Protein AF-A0A3Q2T836-F1 (afdb_monomer_lite)

Foldseek 3Di:
DDLVLVCVQLVNPDDLLDQAQVNQLVSLLSLLVRAAQDDVCLQVQHWDWLPLVVLCCAVRVVVHHYAQSSSQSNVQVSSVVSPWDKFKFFWWWQDPVVRGTDPDSPHIWIWTDDPNWIWIGGSHPNDLPDDSGIHTQDAPDWDDDPSATWGWHDPPQFIWIWGAGVDGDTDTTTTGGDPGDDDDPIDTDGRDDHPPDDPDPPDDDDD

Sequence (207 aa):
MNLEEYFQRIGFDGPFDRVDLAALRSIHKLHVMSIPFENLSIHCGEWITMDLEAIFQKLVRSSRGGWCLENNYLFGWVLREMGFSVTMLGSRVFNSVINDFAPGEEHLINMVEIDGKAYIADVSFGVSSQIREPLELISGKDQPQAAGVFRLTDKGDIWVLEKTGRKPVESRVGFIVLRGWSAGEGVSHPPTEPCRRSLKLIKGMSW

Secondary structure (DSSP, 8-state):
--HHHHHHHHT--S-SS--SHHHHHHHHHHHHHHS-B--HHHHTTPPP---HHHHHIIIIIT---B-HHHHHHHHHHHHHHTT-EEEEEEE--EETTTTEE-SS--EEEEEEEETTEEEEE-S---STT--SSPEE--BT-EEEETTEEEEEEE-SS-EEEEEE-SS--EEEEE----S-----S--PPPPP---------------

Structure (mmCIF, N/CA/C/O backbone):
data_AF-A0A3Q2T836-F1
#
_entry.id   AF-A0A3Q2T836-F1
#
loop_
_atom_site.group_PDB
_atom_site.id
_atom_site.type_symbol
_atom_site.label_atom_id
_atom_site.label_alt_id
_atom_site.label_comp_id
_atom_site.label_asym_id
_atom_site.label_entity_id
_atom_site.label_seq_id
_atom_site.pdbx_PDB_ins_code
_atom_site.Cartn_x
_atom_site.Cartn_y
_atom_site.Cartn_z
_atom_site.occupancy
_atom_site.B_iso_or_equiv
_atom_site.auth_seq_id
_atom_site.auth_comp_id
_atom_site.auth_asym_id
_atom_site.auth_atom_id
_atom_site.pdbx_PDB_model_num
ATOM 1 N N . MET A 1 1 ? -3.109 -2.517 -20.433 1.00 92.50 1 MET A N 1
ATOM 2 C CA . MET A 1 1 ? -2.933 -3.205 -19.126 1.00 92.50 1 MET A CA 1
ATOM 3 C C . MET A 1 1 ? -4.013 -4.263 -18.936 1.00 92.50 1 MET A C 1
ATOM 5 O O . MET A 1 1 ? -5.135 -4.015 -19.360 1.00 92.50 1 MET A O 1
ATOM 9 N N . ASN A 1 2 ? -3.709 -5.410 -18.320 1.00 92.00 2 ASN A N 1
ATOM 10 C CA . ASN A 1 2 ? -4.724 -6.369 -17.863 1.00 92.00 2 ASN A CA 1
ATOM 11 C C . ASN A 1 2 ? -4.412 -6.842 -16.427 1.00 92.00 2 ASN A C 1
ATOM 13 O O . ASN A 1 2 ? -3.276 -6.713 -15.965 1.00 92.00 2 ASN A O 1
ATOM 17 N N . LEU A 1 3 ? -5.417 -7.365 -15.722 1.00 95.38 3 LEU A N 1
ATOM 18 C CA . LEU A 1 3 ? -5.256 -7.842 -14.344 1.00 95.38 3 LEU A CA 1
ATOM 19 C C . LEU A 1 3 ? -4.438 -9.136 -14.232 1.00 95.38 3 LEU A C 1
ATOM 21 O O . LEU A 1 3 ? -3.701 -9.304 -13.264 1.00 95.38 3 LEU A O 1
ATOM 25 N N . GLU A 1 4 ? -4.533 -10.035 -15.210 1.00 95.75 4 GLU A N 1
ATOM 26 C CA . GLU A 1 4 ? -3.832 -11.325 -15.188 1.00 95.75 4 GLU A CA 1
ATOM 27 C C . GLU A 1 4 ? -2.308 -11.159 -15.137 1.00 95.75 4 GLU A C 1
ATOM 29 O O . GLU A 1 4 ? -1.646 -11.815 -14.339 1.00 95.75 4 GLU A O 1
ATOM 34 N N . GLU A 1 5 ? -1.746 -10.244 -15.927 1.00 97.50 5 GLU A N 1
ATOM 35 C CA . GLU A 1 5 ? -0.321 -9.906 -15.922 1.00 97.50 5 GLU A CA 1
ATOM 36 C C . GLU A 1 5 ? 0.120 -9.370 -14.550 1.00 97.50 5 GLU A C 1
ATOM 38 O O . GLU A 1 5 ? 1.183 -9.734 -14.042 1.00 97.50 5 GLU A O 1
ATOM 43 N N . TYR A 1 6 ? -0.711 -8.541 -13.909 1.00 98.19 6 TYR A N 1
ATOM 44 C CA . TYR A 1 6 ? -0.445 -8.065 -12.552 1.00 98.19 6 TYR A CA 1
ATOM 45 C C . TYR A 1 6 ? -0.487 -9.213 -11.533 1.00 98.19 6 TYR A C 1
ATOM 47 O O . TYR A 1 6 ? 0.416 -9.329 -10.703 1.00 98.19 6 TYR A O 1
ATOM 55 N N . PHE A 1 7 ? -1.486 -10.095 -11.605 1.00 97.62 7 PHE A N 1
ATOM 56 C CA . PHE A 1 7 ? -1.583 -11.248 -10.710 1.00 97.62 7 PHE A CA 1
ATOM 57 C C . PHE A 1 7 ? -0.411 -12.210 -10.884 1.00 97.62 7 PHE A C 1
ATOM 59 O O . PHE A 1 7 ? 0.167 -12.639 -9.887 1.00 97.62 7 PHE A O 1
ATOM 66 N N . GLN A 1 8 ? 0.030 -12.450 -12.119 1.00 97.56 8 GLN A N 1
ATOM 67 C CA . GLN A 1 8 ? 1.261 -13.189 -12.399 1.00 97.56 8 GLN A CA 1
ATOM 68 C C . GLN A 1 8 ? 2.478 -12.512 -11.756 1.00 97.56 8 GLN A C 1
ATOM 70 O O . GLN A 1 8 ? 3.278 -13.183 -11.104 1.00 97.56 8 GLN A O 1
ATOM 75 N N . ARG A 1 9 ? 2.598 -11.181 -11.863 1.00 98.06 9 ARG A N 1
ATOM 76 C CA . ARG A 1 9 ? 3.709 -10.413 -11.279 1.00 98.06 9 ARG A CA 1
ATOM 77 C C . ARG A 1 9 ? 3.794 -10.531 -9.759 1.00 98.06 9 ARG A C 1
ATOM 79 O O . ARG A 1 9 ? 4.907 -10.530 -9.223 1.00 98.06 9 ARG A O 1
ATOM 86 N N . ILE A 1 10 ? 2.656 -10.576 -9.068 1.00 98.06 10 ILE A N 1
ATOM 87 C CA . ILE A 1 10 ? 2.620 -10.689 -7.604 1.00 98.06 10 ILE A CA 1
ATOM 88 C C . ILE A 1 10 ? 2.511 -12.134 -7.105 1.00 98.06 10 ILE A C 1
ATOM 90 O O . ILE A 1 10 ? 2.646 -12.350 -5.902 1.00 98.06 10 ILE A O 1
ATOM 94 N N . GLY A 1 11 ? 2.296 -13.103 -8.001 1.00 97.38 11 GLY A N 1
ATOM 95 C CA . GLY A 1 11 ? 2.109 -14.515 -7.668 1.00 97.38 11 GLY A CA 1
ATOM 96 C C . GLY A 1 11 ? 0.742 -14.824 -7.052 1.00 97.38 11 GLY A C 1
ATOM 97 O O . GLY A 1 11 ? 0.660 -15.647 -6.146 1.00 97.38 11 GLY A O 1
ATOM 98 N N . PHE A 1 12 ? -0.316 -14.136 -7.486 1.00 96.50 12 PHE A N 1
ATOM 99 C CA . PHE A 1 12 ? -1.685 -14.381 -7.031 1.00 96.50 12 PHE A CA 1
ATOM 100 C C . PHE A 1 12 ? -2.388 -15.396 -7.938 1.00 96.50 12 PHE A C 1
ATOM 102 O O . PHE A 1 12 ? -2.489 -15.190 -9.145 1.00 96.50 12 PHE A O 1
ATOM 109 N N . ASP A 1 13 ? -2.894 -16.473 -7.342 1.00 91.38 13 ASP A N 1
ATOM 110 C CA . ASP A 1 13 ? -3.604 -17.582 -7.994 1.00 91.38 13 ASP A CA 1
ATOM 111 C C . ASP A 1 13 ? -5.045 -17.763 -7.469 1.00 91.38 13 ASP A C 1
ATOM 113 O O . ASP A 1 13 ? -5.729 -18.730 -7.808 1.00 91.38 13 ASP A O 1
ATOM 117 N N . GLY A 1 14 ? -5.513 -16.834 -6.631 1.00 84.69 14 GLY A N 1
ATOM 118 C CA . GLY A 1 14 ? -6.844 -16.868 -6.036 1.00 84.69 14 GLY A CA 1
ATOM 119 C C . GLY A 1 14 ? -7.956 -16.348 -6.960 1.00 84.69 14 GLY A C 1
ATOM 120 O O . GLY A 1 14 ? -7.689 -15.741 -7.998 1.00 84.69 14 GLY A O 1
ATOM 121 N N . PRO A 1 15 ? -9.230 -16.538 -6.568 1.00 82.88 15 PRO A N 1
ATOM 122 C CA . PRO A 1 15 ? -10.365 -15.951 -7.275 1.00 82.88 15 PRO A CA 1
ATOM 123 C C . PRO A 1 15 ? -10.318 -14.419 -7.172 1.00 82.88 15 PRO A C 1
ATOM 125 O O . PRO A 1 15 ? -10.318 -13.868 -6.069 1.00 82.88 15 PRO A O 1
ATOM 128 N N . PHE A 1 16 ? -10.257 -13.736 -8.316 1.00 77.56 16 PHE A N 1
ATOM 129 C CA . PHE A 1 16 ? -10.145 -12.274 -8.394 1.00 77.56 16 PHE A CA 1
ATOM 130 C C . PHE A 1 16 ? -11.491 -11.551 -8.552 1.00 77.56 16 PHE A C 1
ATOM 132 O O . PHE A 1 16 ? -11.529 -10.326 -8.528 1.00 77.56 16 PHE A O 1
ATOM 139 N N . ASP A 1 17 ? -12.587 -12.297 -8.690 1.00 84.75 17 ASP A N 1
ATOM 140 C CA . ASP A 1 17 ? -13.970 -11.807 -8.740 1.00 84.75 17 ASP A CA 1
ATOM 141 C C . ASP A 1 17 ? -14.563 -11.531 -7.345 1.00 84.75 17 ASP A C 1
ATOM 143 O O . ASP A 1 17 ? -15.682 -11.033 -7.215 1.00 84.75 17 ASP A O 1
ATOM 147 N N . ARG A 1 18 ? -13.818 -11.849 -6.279 1.00 89.88 18 ARG A N 1
ATOM 148 C CA . ARG A 1 18 ? -14.233 -11.611 -4.895 1.00 89.88 18 ARG A CA 1
ATOM 149 C C . ARG A 1 18 ? -13.845 -10.215 -4.426 1.00 89.88 18 ARG A C 1
ATOM 151 O O . ARG A 1 18 ? -12.665 -9.896 -4.293 1.00 89.88 18 ARG A O 1
ATOM 158 N N . VAL A 1 19 ? -14.857 -9.434 -4.062 1.00 94.06 19 VAL A N 1
ATOM 159 C CA . VAL A 1 19 ? -14.716 -8.089 -3.486 1.00 94.06 19 VAL A CA 1
ATOM 160 C C . VAL A 1 19 ? -14.902 -8.157 -1.968 1.00 94.06 19 VAL A C 1
ATOM 162 O O . VAL A 1 19 ? -15.845 -7.605 -1.409 1.00 94.06 19 VAL A O 1
ATOM 165 N N . ASP A 1 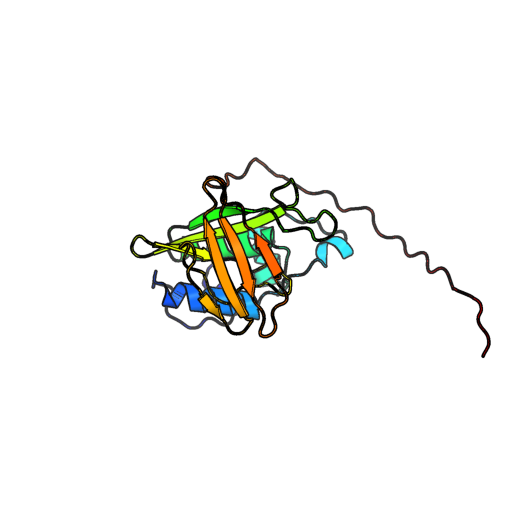20 ? -14.030 -8.909 -1.292 1.00 96.25 20 ASP A N 1
ATOM 166 C CA . ASP A 1 20 ? -14.083 -9.113 0.159 1.00 96.25 20 ASP A CA 1
ATOM 167 C C . ASP A 1 20 ? -12.740 -8.808 0.849 1.00 96.25 20 ASP A C 1
ATOM 169 O O . ASP A 1 20 ? -11.696 -8.590 0.222 1.00 96.25 20 ASP A O 1
ATOM 173 N N . LEU A 1 21 ? -12.754 -8.778 2.185 1.00 96.81 21 LEU A N 1
ATOM 174 C CA . LEU A 1 21 ? -11.559 -8.475 2.976 1.00 96.81 21 LEU A CA 1
ATOM 175 C C . LEU A 1 21 ? -10.460 -9.544 2.830 1.00 96.81 21 LEU A C 1
ATOM 177 O O . LEU A 1 21 ? -9.278 -9.233 2.996 1.00 96.81 21 LEU A O 1
ATOM 181 N N . ALA A 1 22 ? -10.815 -10.799 2.541 1.00 95.81 22 ALA A N 1
ATOM 182 C CA . ALA A 1 22 ? -9.838 -11.869 2.362 1.00 95.81 22 ALA A CA 1
ATOM 183 C C . ALA A 1 22 ? -9.066 -11.694 1.047 1.00 95.81 22 ALA A C 1
ATOM 185 O O . ALA A 1 22 ? -7.839 -11.821 1.040 1.00 95.81 22 ALA A O 1
ATOM 186 N N . ALA A 1 23 ? -9.759 -11.332 -0.034 1.00 96.12 23 ALA A N 1
ATOM 187 C CA . ALA A 1 23 ? -9.156 -10.963 -1.305 1.00 96.12 23 ALA A CA 1
ATOM 188 C C . ALA A 1 23 ? -8.242 -9.742 -1.141 1.00 96.12 23 ALA A C 1
ATOM 190 O O . ALA A 1 23 ? -7.063 -9.829 -1.493 1.00 96.12 23 ALA A O 1
ATOM 191 N N . LEU A 1 24 ? -8.725 -8.664 -0.503 1.00 97.44 24 LEU A N 1
ATOM 192 C CA . LEU A 1 24 ? -7.932 -7.452 -0.258 1.00 97.44 24 LEU A CA 1
ATOM 193 C C . LEU A 1 24 ? -6.650 -7.750 0.542 1.00 97.44 24 LEU A C 1
ATOM 195 O O . LEU A 1 24 ? -5.570 -7.276 0.187 1.00 97.44 24 LEU A O 1
ATOM 199 N N . ARG A 1 25 ? -6.735 -8.563 1.604 1.00 96.81 25 ARG A N 1
ATOM 200 C CA . ARG A 1 25 ? -5.562 -8.985 2.394 1.00 96.81 25 ARG A CA 1
ATOM 201 C C . ARG A 1 25 ? -4.546 -9.756 1.559 1.00 96.81 25 ARG A C 1
ATOM 203 O O . ARG A 1 25 ? -3.352 -9.476 1.659 1.00 96.81 25 ARG A O 1
ATOM 210 N N . SER A 1 26 ? -5.009 -10.709 0.753 1.00 96.25 26 SER A N 1
ATOM 211 C CA . SER A 1 26 ? -4.142 -11.551 -0.074 1.00 96.25 26 SER A CA 1
ATOM 212 C C . SER A 1 26 ? -3.364 -10.726 -1.095 1.00 96.25 26 SER A C 1
ATOM 214 O O . SER A 1 26 ? -2.134 -10.781 -1.111 1.00 96.25 26 SER A O 1
ATOM 216 N N . ILE A 1 27 ? -4.054 -9.908 -1.893 1.00 97.44 27 ILE A N 1
ATOM 217 C CA . ILE A 1 27 ? -3.413 -9.103 -2.944 1.00 97.44 27 ILE A CA 1
ATOM 218 C C . ILE A 1 27 ? -2.506 -8.014 -2.363 1.00 97.44 27 ILE A C 1
ATOM 220 O O . ILE A 1 27 ? -1.424 -7.786 -2.896 1.00 97.44 27 ILE A O 1
ATOM 224 N N . HIS A 1 28 ? -2.891 -7.387 -1.245 1.00 98.00 28 HIS A N 1
ATOM 225 C CA . HIS A 1 28 ? -2.067 -6.389 -0.561 1.00 98.00 28 HIS A CA 1
ATOM 226 C C . HIS A 1 28 ? -0.751 -7.005 -0.090 1.00 98.00 28 HIS A C 1
ATOM 228 O O . HIS A 1 28 ? 0.334 -6.495 -0.371 1.00 98.00 28 HIS A O 1
ATOM 234 N N . LYS A 1 29 ? -0.839 -8.140 0.610 1.00 96.94 29 LYS A N 1
ATOM 235 C CA . LYS A 1 29 ? 0.331 -8.849 1.122 1.00 96.94 29 LYS A CA 1
ATOM 236 C C . LYS A 1 29 ? 1.242 -9.307 -0.010 1.00 96.94 29 LYS A C 1
ATOM 238 O O . LYS A 1 29 ? 2.449 -9.125 0.090 1.00 96.94 29 LYS A O 1
ATOM 243 N N . LEU A 1 30 ? 0.688 -9.884 -1.073 1.00 97.75 30 LEU A N 1
ATOM 244 C CA . LEU A 1 30 ? 1.473 -10.329 -2.223 1.00 97.75 30 LEU A CA 1
ATOM 245 C C . LEU A 1 30 ? 2.140 -9.158 -2.948 1.00 97.75 30 LEU A C 1
ATOM 247 O O . LEU A 1 30 ? 3.314 -9.267 -3.282 1.00 97.75 30 LEU A O 1
ATOM 251 N N . HIS A 1 31 ? 1.465 -8.018 -3.111 1.00 98.25 31 HIS A N 1
ATOM 252 C CA . HIS A 1 31 ? 2.086 -6.823 -3.686 1.00 98.25 31 HIS A CA 1
ATOM 253 C C . HIS A 1 31 ? 3.306 -6.384 -2.871 1.00 98.25 31 HIS A C 1
ATOM 255 O O . HIS A 1 31 ? 4.402 -6.309 -3.419 1.00 98.25 31 HIS A O 1
ATOM 261 N N . VAL A 1 32 ? 3.138 -6.182 -1.557 1.00 96.81 32 VAL A N 1
ATOM 262 C CA . VAL A 1 32 ? 4.218 -5.761 -0.639 1.00 96.81 32 VAL A CA 1
ATOM 263 C C . VAL A 1 32 ? 5.414 -6.720 -0.673 1.00 96.81 32 VAL A C 1
ATOM 265 O O . VAL A 1 32 ? 6.554 -6.304 -0.474 1.00 96.81 32 VAL A O 1
ATOM 268 N N . MET A 1 33 ? 5.171 -8.014 -0.894 1.00 95.38 33 MET A N 1
ATOM 269 C CA . MET A 1 33 ? 6.222 -9.035 -0.914 1.00 95.38 33 MET A CA 1
ATOM 270 C C . MET A 1 33 ? 6.894 -9.197 -2.284 1.00 95.38 33 MET A C 1
ATOM 272 O O . MET A 1 33 ? 8.008 -9.719 -2.342 1.00 95.38 33 MET A O 1
ATOM 276 N N . SER A 1 34 ? 6.241 -8.765 -3.364 1.00 97.56 34 SER A N 1
ATOM 277 C CA . SER A 1 34 ? 6.663 -9.057 -4.739 1.00 97.56 34 SER A CA 1
ATOM 278 C C . SER A 1 34 ? 7.151 -7.822 -5.498 1.00 97.56 34 SER A C 1
ATOM 280 O O . SER A 1 34 ? 8.052 -7.946 -6.333 1.00 97.56 34 SER A O 1
ATOM 282 N N . ILE A 1 35 ? 6.591 -6.637 -5.239 1.00 97.94 35 ILE A N 1
ATOM 283 C CA . ILE A 1 35 ? 6.959 -5.377 -5.899 1.00 97.94 35 ILE A CA 1
ATOM 284 C C . ILE A 1 35 ? 7.687 -4.489 -4.880 1.00 97.94 35 ILE A C 1
ATOM 286 O O . ILE A 1 35 ? 7.081 -4.052 -3.904 1.00 97.94 35 ILE A O 1
ATOM 290 N N . PRO A 1 36 ? 9.001 -4.254 -5.046 1.00 95.50 36 PRO A N 1
ATOM 291 C CA . PRO A 1 36 ? 9.767 -3.518 -4.051 1.00 95.50 36 PRO A CA 1
ATOM 292 C C . PRO A 1 36 ? 9.481 -2.013 -4.105 1.00 95.50 36 PRO A C 1
ATOM 294 O O . PRO A 1 36 ? 9.370 -1.418 -5.177 1.00 95.50 36 PRO A O 1
ATOM 297 N N . PHE A 1 37 ? 9.477 -1.376 -2.935 1.00 94.56 37 PHE A N 1
ATOM 298 C CA . PHE A 1 37 ? 9.690 0.065 -2.847 1.00 94.56 37 PHE A CA 1
ATOM 299 C C . PHE A 1 37 ? 11.161 0.378 -3.153 1.00 94.56 37 PHE A C 1
ATOM 301 O O . PHE A 1 37 ? 12.062 -0.163 -2.506 1.00 94.56 37 PHE A O 1
ATOM 308 N N . GLU A 1 38 ? 11.422 1.232 -4.139 1.00 93.12 38 GLU A N 1
ATOM 309 C CA . GLU A 1 38 ? 12.776 1.535 -4.613 1.00 93.12 38 GLU A CA 1
ATOM 310 C C . GLU A 1 38 ? 12.838 2.889 -5.330 1.00 93.12 38 GLU A C 1
ATOM 312 O O . GLU A 1 38 ? 11.830 3.371 -5.833 1.00 93.12 38 GLU A O 1
ATOM 317 N N . ASN A 1 39 ? 14.021 3.506 -5.394 1.00 91.44 39 ASN A N 1
ATOM 318 C CA . ASN A 1 39 ? 14.224 4.842 -5.966 1.00 91.44 39 ASN A CA 1
ATOM 319 C C . ASN A 1 39 ? 15.239 4.883 -7.122 1.00 91.44 39 ASN A C 1
ATOM 321 O O . ASN A 1 39 ? 15.801 5.941 -7.407 1.00 91.44 39 ASN A O 1
ATOM 325 N N . LEU A 1 40 ? 15.510 3.755 -7.785 1.00 92.44 40 LEU A N 1
ATOM 326 C CA . LEU A 1 40 ? 16.560 3.635 -8.801 1.00 92.44 40 LEU A CA 1
ATOM 327 C C . LEU A 1 40 ? 16.303 4.532 -10.011 1.00 92.44 40 LEU A C 1
ATOM 329 O O . LEU A 1 40 ? 17.269 5.040 -10.566 1.00 92.44 40 LEU A O 1
ATOM 333 N N . SER A 1 41 ? 15.044 4.795 -10.380 1.00 91.81 41 SER A N 1
ATOM 334 C CA . SER A 1 41 ? 14.734 5.727 -11.476 1.00 91.81 41 SER A CA 1
ATOM 335 C C . SER A 1 41 ? 15.363 7.109 -11.247 1.00 91.81 41 SER A C 1
ATOM 337 O O . SER A 1 41 ? 15.984 7.647 -12.157 1.00 91.81 41 SER A O 1
ATOM 339 N N . ILE A 1 42 ? 15.348 7.624 -10.011 1.00 89.56 42 ILE A N 1
ATOM 340 C CA . ILE A 1 42 ? 16.001 8.899 -9.661 1.00 89.56 42 ILE A CA 1
ATOM 341 C C . ILE A 1 42 ? 17.517 8.806 -9.866 1.00 89.56 42 ILE A C 1
ATOM 343 O O . ILE A 1 42 ? 18.122 9.686 -10.476 1.00 89.56 42 ILE A O 1
ATOM 347 N N . HIS A 1 43 ? 18.137 7.718 -9.403 1.00 90.62 43 HIS A N 1
ATOM 348 C CA . HIS A 1 43 ? 19.585 7.504 -9.544 1.00 90.62 43 HIS A CA 1
ATOM 349 C C . HIS A 1 43 ? 20.021 7.284 -10.996 1.00 90.62 43 HIS A C 1
ATOM 351 O O . HIS A 1 43 ? 21.167 7.569 -11.343 1.00 90.62 43 HIS A O 1
ATOM 357 N N . CYS A 1 44 ? 19.116 6.795 -11.842 1.00 90.94 44 CYS A N 1
ATOM 358 C CA . CYS A 1 44 ? 19.330 6.574 -13.268 1.00 90.94 44 CYS A CA 1
ATOM 359 C C . CYS A 1 44 ? 18.961 7.791 -14.135 1.00 90.94 44 CYS A C 1
ATOM 361 O O . CYS A 1 44 ? 19.161 7.741 -15.347 1.00 90.94 44 CYS A O 1
ATOM 363 N N . GLY A 1 45 ? 18.459 8.883 -13.544 1.00 90.88 45 GLY A N 1
ATOM 364 C CA . GLY A 1 45 ? 18.004 10.063 -14.286 1.00 90.88 45 GLY A CA 1
ATOM 365 C C . GLY A 1 45 ? 16.723 9.824 -15.094 1.00 90.88 45 GLY A C 1
ATOM 366 O O . GLY A 1 45 ? 16.447 10.552 -16.046 1.00 90.88 45 GLY A O 1
ATOM 367 N N . GLU A 1 46 ? 15.958 8.795 -14.738 1.00 91.06 46 GLU A N 1
ATOM 368 C CA . GLU A 1 46 ? 14.645 8.507 -15.300 1.00 91.06 46 GLU A CA 1
ATOM 369 C C . GLU A 1 46 ? 13.580 9.362 -14.607 1.00 91.06 46 GLU A C 1
ATOM 371 O O . GLU A 1 46 ? 13.616 9.589 -13.394 1.00 91.06 46 GLU A O 1
ATOM 376 N N . TRP A 1 47 ? 12.590 9.799 -15.378 1.00 88.88 47 TRP A N 1
ATOM 377 C CA . TRP A 1 47 ? 11.453 10.538 -14.846 1.00 88.88 47 TRP A CA 1
ATOM 378 C C . TRP A 1 47 ? 10.512 9.611 -14.083 1.00 88.88 47 TRP A C 1
ATOM 380 O O . TRP A 1 47 ? 10.143 8.544 -14.574 1.00 88.88 47 TRP A O 1
ATOM 390 N N . ILE A 1 48 ? 10.071 10.056 -12.908 1.00 88.19 48 ILE A N 1
ATOM 391 C CA . ILE A 1 48 ? 8.921 9.461 -12.233 1.00 88.19 48 ILE A CA 1
ATOM 392 C C . ILE A 1 48 ? 7.662 10.090 -12.835 1.00 88.19 48 ILE A C 1
ATOM 394 O O . ILE A 1 48 ? 7.537 11.314 -12.894 1.00 88.19 48 ILE A O 1
ATOM 398 N N . THR A 1 49 ? 6.745 9.249 -13.301 1.00 89.69 49 THR A N 1
ATOM 399 C CA . THR A 1 49 ? 5.515 9.653 -13.988 1.00 89.69 49 THR A CA 1
ATOM 400 C C . THR A 1 49 ? 4.285 9.133 -13.248 1.00 89.69 49 THR A C 1
ATOM 402 O O . THR A 1 49 ? 4.363 8.131 -12.544 1.00 89.69 49 THR A O 1
ATOM 405 N N . MET A 1 50 ? 3.154 9.817 -13.428 1.00 91.06 50 MET A N 1
ATOM 406 C CA . MET A 1 50 ? 1.817 9.379 -13.000 1.00 91.06 50 MET A CA 1
ATOM 407 C C . MET A 1 50 ? 1.004 8.783 -14.164 1.00 91.06 50 MET A C 1
ATOM 409 O O . MET A 1 50 ? -0.210 8.631 -14.066 1.00 91.06 50 MET A O 1
ATOM 413 N N . ASP A 1 51 ? 1.655 8.458 -15.282 1.00 95.62 51 ASP A N 1
ATOM 414 C CA . ASP A 1 51 ? 1.050 7.693 -16.371 1.00 95.62 51 ASP A CA 1
ATOM 415 C C . ASP A 1 51 ? 0.918 6.224 -15.950 1.00 95.62 51 ASP A C 1
ATOM 417 O O . ASP A 1 51 ? 1.913 5.523 -15.748 1.00 95.62 51 ASP A O 1
ATOM 421 N N . LEU A 1 52 ? -0.325 5.762 -15.808 1.00 97.12 52 LEU A N 1
ATOM 422 C CA . LEU A 1 52 ? -0.627 4.418 -15.332 1.00 97.12 52 LEU A CA 1
ATOM 423 C C . LEU A 1 52 ? -0.082 3.320 -16.259 1.00 97.12 52 LEU A C 1
ATOM 425 O O . LEU A 1 52 ? 0.400 2.304 -15.765 1.00 97.12 52 LEU A O 1
ATOM 429 N N . GLU A 1 53 ? -0.123 3.513 -17.581 1.00 97.31 53 GLU A N 1
ATOM 430 C CA . GLU A 1 53 ? 0.409 2.530 -18.527 1.00 97.31 53 GLU A CA 1
ATOM 431 C C . GLU A 1 53 ? 1.932 2.465 -18.389 1.00 97.31 53 GLU A C 1
ATOM 433 O O . GLU A 1 53 ? 2.479 1.372 -18.268 1.00 97.31 53 GLU A O 1
ATOM 438 N N . ALA A 1 54 ? 2.622 3.605 -18.294 1.00 96.88 54 ALA A N 1
ATOM 439 C CA . ALA A 1 54 ? 4.068 3.629 -18.060 1.00 96.88 54 ALA A CA 1
ATOM 440 C C . ALA A 1 54 ? 4.457 2.962 -16.726 1.00 96.88 54 ALA A C 1
ATOM 442 O O . ALA A 1 54 ? 5.405 2.170 -16.679 1.00 96.88 54 ALA A O 1
ATOM 443 N N . ILE A 1 55 ? 3.699 3.224 -15.656 1.00 97.81 55 ILE A N 1
ATOM 444 C CA . ILE A 1 55 ? 3.868 2.570 -14.351 1.00 97.81 55 ILE A CA 1
ATOM 445 C C . ILE A 1 55 ? 3.674 1.057 -14.485 1.00 97.81 55 ILE A C 1
ATOM 447 O O . ILE A 1 55 ? 4.491 0.284 -13.983 1.00 97.81 55 ILE A O 1
ATOM 451 N N . PHE A 1 56 ? 2.631 0.614 -15.187 1.00 98.44 56 PHE A N 1
ATOM 452 C CA . PHE A 1 56 ? 2.356 -0.803 -15.399 1.00 98.44 56 PHE A CA 1
ATOM 453 C C . PHE A 1 56 ? 3.485 -1.487 -16.175 1.00 98.44 56 PHE A C 1
ATOM 455 O O . PHE A 1 56 ? 3.957 -2.547 -15.765 1.00 98.44 56 PHE A O 1
ATOM 462 N N . GLN A 1 57 ? 3.985 -0.872 -17.253 1.00 97.62 57 GLN A N 1
ATOM 463 C CA . GLN A 1 57 ? 5.146 -1.396 -17.981 1.00 97.62 57 GLN A CA 1
ATOM 464 C C . GLN A 1 57 ? 6.340 -1.582 -17.041 1.00 97.62 57 GLN A C 1
ATOM 466 O O . GLN A 1 57 ? 6.939 -2.654 -17.010 1.00 97.62 57 GLN A O 1
ATOM 471 N N . LYS A 1 58 ? 6.653 -0.567 -16.230 1.00 97.31 58 LYS A N 1
ATOM 472 C CA . LYS A 1 58 ? 7.801 -0.575 -15.320 1.00 97.31 58 LYS A CA 1
ATOM 473 C C . LYS A 1 58 ? 7.667 -1.632 -14.216 1.00 97.31 58 LYS A C 1
ATOM 475 O O . LYS A 1 58 ? 8.544 -2.486 -14.069 1.00 97.31 58 LYS A O 1
ATOM 480 N N . LEU A 1 59 ? 6.591 -1.578 -13.433 1.00 98.00 59 LEU A N 1
ATOM 481 C CA . LEU A 1 59 ? 6.425 -2.396 -12.224 1.00 98.00 59 LEU A CA 1
ATOM 482 C C . LEU A 1 59 ? 6.032 -3.842 -12.562 1.00 98.00 59 LEU A C 1
ATOM 484 O O . LEU A 1 59 ? 6.525 -4.785 -11.934 1.00 98.00 59 LEU A O 1
ATOM 488 N N . VAL A 1 60 ? 5.168 -4.027 -13.565 1.00 98.38 60 VAL A N 1
ATOM 489 C CA . VAL A 1 60 ? 4.608 -5.337 -13.927 1.00 98.38 60 VAL A CA 1
ATOM 490 C C . VAL A 1 60 ? 5.455 -6.015 -14.995 1.00 98.38 60 VAL A C 1
ATOM 492 O O . VAL A 1 60 ? 6.057 -7.054 -14.728 1.00 98.38 60 VAL A O 1
ATOM 495 N N . ARG A 1 61 ? 5.574 -5.423 -16.186 1.00 98.12 61 ARG A N 1
ATOM 496 C CA . ARG A 1 61 ? 6.203 -6.094 -17.341 1.00 98.12 61 ARG A CA 1
ATOM 497 C C . ARG A 1 61 ? 7.726 -6.130 -17.269 1.00 98.12 61 ARG A C 1
ATOM 499 O O . ARG A 1 61 ? 8.336 -7.123 -17.650 1.00 98.12 61 ARG A O 1
ATOM 506 N N . SER A 1 62 ? 8.351 -5.083 -16.739 1.00 96.69 62 SER A N 1
ATOM 507 C CA . SER A 1 62 ? 9.806 -5.002 -16.556 1.00 96.69 62 SER A CA 1
ATOM 508 C C . SER A 1 62 ? 10.281 -5.490 -15.185 1.00 96.69 62 SER A C 1
ATOM 510 O O . SER A 1 62 ? 11.473 -5.410 -14.896 1.00 96.69 62 SER A O 1
ATOM 512 N N . SER A 1 63 ? 9.377 -6.005 -14.341 1.00 97.00 63 SER A N 1
ATOM 513 C CA . SER A 1 63 ? 9.692 -6.544 -13.008 1.00 97.00 63 SER A CA 1
ATOM 514 C C . SER A 1 63 ? 10.498 -5.596 -12.109 1.00 97.00 63 SER A C 1
ATOM 516 O O . SER A 1 63 ? 11.283 -6.043 -11.270 1.00 97.00 63 SER A O 1
ATOM 518 N N . ARG A 1 64 ? 10.318 -4.280 -12.260 1.00 96.75 64 ARG A N 1
ATOM 519 C CA . ARG A 1 64 ? 10.927 -3.291 -11.365 1.00 96.75 64 ARG A CA 1
ATOM 520 C C . ARG A 1 64 ? 10.039 -3.026 -10.146 1.00 96.75 64 ARG A C 1
ATOM 522 O O . ARG A 1 64 ? 8.950 -3.584 -10.009 1.00 96.75 64 ARG A O 1
ATOM 529 N N . GLY A 1 65 ? 10.566 -2.226 -9.227 1.00 96.00 65 GLY A N 1
ATOM 530 C CA 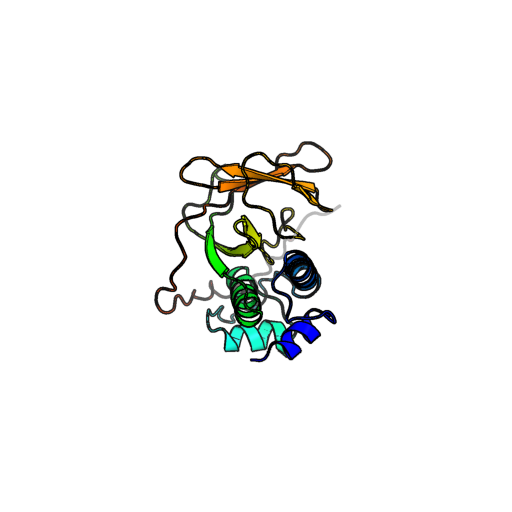. GLY A 1 65 ? 9.790 -1.592 -8.169 1.00 96.00 65 GLY A CA 1
ATOM 531 C C . GLY A 1 65 ? 9.414 -0.161 -8.536 1.00 96.00 65 GLY A C 1
ATOM 532 O O . GLY A 1 65 ? 9.503 0.220 -9.705 1.00 96.00 65 GLY A O 1
ATOM 533 N N . GLY A 1 66 ? 9.033 0.626 -7.535 1.00 95.06 66 GLY A N 1
ATOM 534 C CA . GLY A 1 66 ? 8.817 2.062 -7.699 1.00 95.06 66 GLY A CA 1
ATOM 535 C C . GLY A 1 66 ? 8.704 2.816 -6.381 1.00 95.06 66 GLY A C 1
ATOM 536 O O . GLY A 1 66 ? 8.827 2.238 -5.297 1.00 95.06 66 GLY A O 1
ATOM 537 N N . TRP A 1 67 ? 8.423 4.111 -6.482 1.00 93.00 67 TRP A N 1
ATOM 538 C CA . TRP A 1 67 ? 8.063 4.962 -5.346 1.00 93.00 67 TRP A CA 1
ATOM 539 C C . TRP A 1 67 ? 6.617 4.760 -4.894 1.00 93.00 67 TRP A C 1
ATOM 541 O O . TRP A 1 67 ? 5.857 3.998 -5.498 1.00 93.00 67 TRP A O 1
ATOM 551 N N . CYS A 1 68 ? 6.240 5.436 -3.806 1.00 93.31 68 CYS A N 1
ATOM 552 C CA . CYS A 1 68 ? 4.923 5.278 -3.201 1.00 93.31 68 CYS A CA 1
ATOM 553 C C . CYS A 1 68 ? 3.782 5.617 -4.167 1.00 93.31 68 CYS A C 1
ATOM 555 O O . CYS A 1 68 ? 2.806 4.877 -4.265 1.00 93.31 68 CYS A O 1
ATOM 557 N N . LEU A 1 69 ? 3.942 6.697 -4.935 1.00 93.38 69 LEU A N 1
ATOM 558 C CA . LEU A 1 69 ? 2.974 7.125 -5.939 1.00 93.38 69 LEU A CA 1
ATOM 559 C C . LEU A 1 69 ? 2.780 6.068 -7.032 1.00 93.38 69 LEU A C 1
ATOM 561 O O . LEU A 1 69 ? 1.647 5.754 -7.357 1.00 93.38 69 LEU A O 1
ATOM 565 N N . GLU A 1 70 ? 3.849 5.449 -7.540 1.00 97.00 70 GLU A N 1
ATOM 566 C CA . GLU A 1 70 ? 3.752 4.458 -8.620 1.00 97.00 70 GLU A CA 1
ATOM 567 C C . GLU A 1 70 ? 3.050 3.186 -8.130 1.00 97.00 70 GLU A C 1
ATOM 569 O O . GLU A 1 70 ? 2.105 2.703 -8.753 1.00 97.00 70 GLU A O 1
ATOM 574 N N . ASN A 1 71 ? 3.476 2.670 -6.975 1.00 97.81 71 ASN A N 1
ATOM 575 C CA . ASN A 1 71 ? 2.932 1.439 -6.410 1.00 97.81 71 ASN A CA 1
ATOM 576 C C . ASN A 1 71 ? 1.488 1.613 -5.937 1.00 97.81 71 ASN A C 1
ATOM 578 O O . ASN A 1 71 ? 0.632 0.812 -6.309 1.00 97.81 71 ASN A O 1
ATOM 582 N N . ASN A 1 72 ? 1.184 2.647 -5.143 1.00 97.56 72 ASN A N 1
ATOM 583 C CA . ASN A 1 72 ? -0.174 2.840 -4.636 1.00 97.56 72 ASN A CA 1
ATOM 584 C C . ASN A 1 72 ? -1.142 3.331 -5.728 1.00 97.56 72 ASN A C 1
ATOM 586 O O . ASN A 1 72 ? -2.329 3.015 -5.637 1.00 97.56 72 ASN A O 1
ATOM 590 N N . TYR A 1 73 ? -0.675 4.010 -6.785 1.00 97.69 73 TYR A N 1
ATOM 591 C CA . TYR A 1 73 ? -1.519 4.331 -7.944 1.00 97.69 73 TYR A CA 1
ATOM 592 C C . TYR A 1 73 ? -1.848 3.081 -8.769 1.00 97.69 73 TYR A C 1
ATOM 594 O O . TYR A 1 73 ? -3.022 2.834 -9.056 1.00 97.69 73 TYR A O 1
ATOM 602 N N . LEU A 1 74 ? -0.848 2.235 -9.056 1.00 98.44 74 LEU A N 1
ATOM 603 C CA . LEU A 1 74 ? -1.059 0.927 -9.684 1.00 98.44 74 LEU A CA 1
ATOM 604 C C . LEU A 1 74 ? -2.004 0.056 -8.848 1.00 98.44 74 LEU A C 1
ATOM 606 O O . LEU A 1 74 ? -2.951 -0.518 -9.378 1.00 98.44 74 LEU A O 1
ATOM 610 N N . PHE A 1 75 ? -1.773 -0.026 -7.538 1.00 98.44 75 PHE A N 1
ATOM 611 C C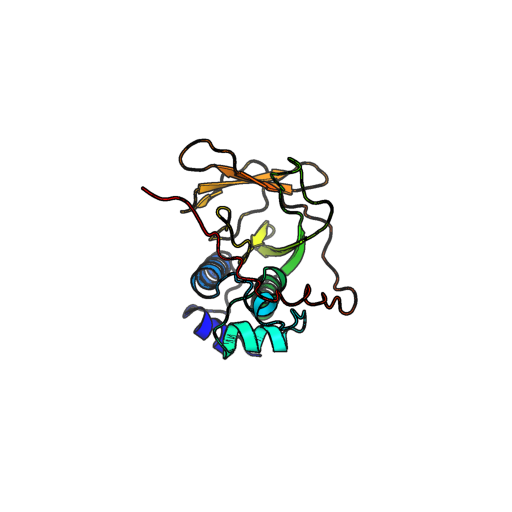A . PHE A 1 75 ? -2.599 -0.824 -6.639 1.00 98.44 75 PHE A CA 1
ATOM 612 C C . PHE A 1 75 ? -4.038 -0.304 -6.579 1.00 98.44 75 PHE A C 1
ATOM 614 O O . PHE A 1 75 ? -4.977 -1.090 -6.654 1.00 98.44 75 PHE A O 1
ATOM 621 N N . GLY A 1 76 ? -4.230 1.017 -6.536 1.00 98.12 76 GLY A N 1
ATOM 622 C CA . GLY A 1 76 ? -5.553 1.632 -6.608 1.00 98.12 76 GLY A CA 1
ATOM 623 C C . GLY A 1 76 ? -6.290 1.314 -7.913 1.00 98.12 76 GLY A C 1
ATOM 624 O O . GLY A 1 76 ? -7.499 1.096 -7.886 1.00 98.12 76 GLY A O 1
ATOM 625 N N . TRP A 1 77 ? -5.590 1.247 -9.052 1.00 98.00 77 TRP A N 1
ATOM 626 C CA . TRP A 1 77 ? -6.171 0.763 -10.310 1.00 98.00 77 TRP A CA 1
ATOM 627 C C . TRP A 1 77 ? -6.579 -0.712 -10.221 1.00 98.00 77 TRP A C 1
ATOM 629 O O . TRP A 1 77 ? -7.738 -1.018 -10.482 1.00 98.00 77 TRP A O 1
ATOM 639 N N . VAL A 1 78 ? -5.687 -1.602 -9.764 1.00 97.88 78 VAL A N 1
ATOM 640 C CA . VAL A 1 78 ? -5.984 -3.041 -9.606 1.00 97.88 78 VAL A CA 1
ATOM 641 C C . VAL A 1 78 ? -7.247 -3.257 -8.780 1.00 97.88 78 VAL A C 1
ATOM 643 O O . VAL A 1 78 ? -8.130 -4.012 -9.175 1.00 97.88 78 VAL A O 1
ATOM 646 N N . LEU A 1 79 ? -7.349 -2.578 -7.637 1.00 97.88 79 LEU A N 1
ATOM 647 C CA . LEU A 1 79 ? -8.499 -2.705 -6.752 1.00 97.88 79 LEU A CA 1
ATOM 648 C C . LEU A 1 79 ? -9.806 -2.259 -7.425 1.00 97.88 79 LEU A C 1
ATOM 650 O O . LEU A 1 79 ? -10.828 -2.922 -7.260 1.00 97.88 79 LEU A O 1
ATOM 654 N N . ARG A 1 80 ? -9.783 -1.172 -8.206 1.00 97.12 80 ARG A N 1
ATOM 655 C CA . ARG A 1 80 ? -10.965 -0.710 -8.954 1.00 97.12 80 ARG A CA 1
ATOM 656 C C . ARG A 1 80 ? -11.370 -1.691 -10.046 1.00 97.12 80 ARG A C 1
ATOM 658 O O . ARG A 1 80 ? -12.555 -1.970 -10.177 1.00 97.12 80 ARG A O 1
ATOM 665 N N . GLU A 1 81 ? -10.410 -2.244 -10.782 1.00 96.50 81 GLU A N 1
ATOM 666 C CA . GLU A 1 81 ? -10.683 -3.267 -11.802 1.00 96.50 81 GLU A CA 1
ATOM 667 C C . GLU A 1 81 ? -11.249 -4.556 -11.191 1.00 96.50 81 GLU A C 1
ATOM 669 O O . GLU A 1 81 ? -12.082 -5.217 -11.802 1.00 96.50 81 GLU A O 1
ATOM 674 N N . MET A 1 82 ? -10.848 -4.899 -9.962 1.00 95.81 82 MET A N 1
ATOM 675 C CA . MET A 1 82 ? -11.455 -5.995 -9.198 1.00 95.81 82 MET A CA 1
ATOM 676 C C . MET A 1 82 ? -12.867 -5.668 -8.679 1.00 95.81 82 MET A C 1
ATOM 678 O O . MET A 1 82 ? -13.558 -6.567 -8.214 1.00 95.81 82 MET A O 1
ATOM 682 N N . GLY A 1 83 ? -13.308 -4.407 -8.742 1.00 96.50 83 GLY A N 1
ATOM 683 C CA . GLY A 1 83 ? -14.636 -3.970 -8.304 1.00 96.50 83 GLY A CA 1
ATOM 684 C C . GLY A 1 83 ? -14.707 -3.407 -6.880 1.00 96.50 83 GLY A C 1
ATOM 685 O O .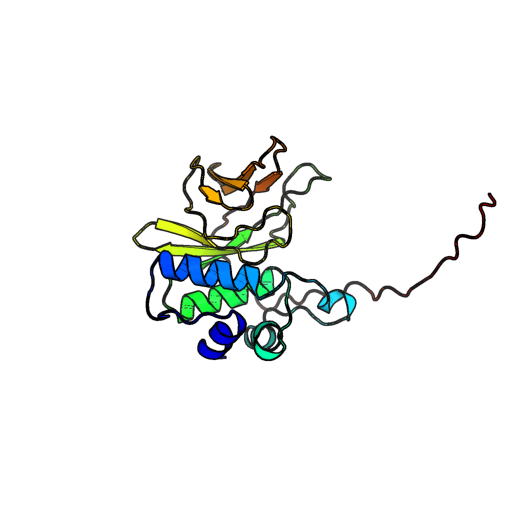 GLY A 1 83 ? -15.805 -3.178 -6.376 1.00 96.50 83 GLY A O 1
ATOM 686 N N . PHE A 1 84 ? -13.573 -3.156 -6.217 1.00 97.62 84 PHE A N 1
ATOM 687 C CA . PHE A 1 84 ? -13.573 -2.477 -4.919 1.00 97.62 84 PHE A CA 1
ATOM 688 C C . PHE A 1 84 ? -13.949 -0.991 -5.054 1.00 97.62 84 PHE A C 1
ATOM 690 O O . PHE A 1 84 ? -13.538 -0.304 -5.992 1.00 97.62 84 PHE A O 1
ATOM 697 N N . SER A 1 85 ? -14.655 -0.461 -4.051 1.00 97.19 85 SER A N 1
ATOM 698 C CA . SER A 1 85 ? -14.813 0.987 -3.855 1.00 97.19 85 SER A CA 1
ATOM 699 C C . SER A 1 85 ? -13.515 1.553 -3.277 1.00 97.19 85 SER A C 1
ATOM 701 O O . SER A 1 85 ? -13.148 1.215 -2.149 1.00 97.19 85 SER A O 1
ATOM 703 N N . VAL A 1 86 ? -12.793 2.372 -4.054 1.00 97.19 86 VAL A N 1
ATOM 704 C CA . VAL A 1 86 ? -11.454 2.868 -3.687 1.00 97.19 86 VAL A CA 1
ATOM 705 C C . VAL A 1 86 ? -11.334 4.379 -3.813 1.00 97.19 86 VAL A C 1
ATOM 707 O O . VAL A 1 86 ? -11.460 4.944 -4.904 1.00 97.19 86 VAL A O 1
ATOM 710 N N . THR A 1 87 ? -10.940 5.014 -2.713 1.00 96.00 87 THR A N 1
ATOM 711 C CA . THR A 1 87 ? -10.547 6.424 -2.654 1.00 96.00 87 THR A CA 1
ATOM 712 C C . THR A 1 87 ? -9.042 6.528 -2.433 1.00 96.00 87 THR A C 1
ATOM 714 O O . THR A 1 87 ? -8.516 5.953 -1.486 1.00 96.00 87 THR A O 1
ATOM 717 N N . MET A 1 88 ? -8.334 7.272 -3.284 1.00 94.56 88 MET A N 1
ATOM 718 C CA . MET A 1 88 ? -6.921 7.587 -3.039 1.00 94.56 88 MET A CA 1
ATOM 719 C C . MET A 1 88 ? -6.816 8.770 -2.085 1.00 94.56 88 MET A C 1
ATOM 721 O O . MET A 1 88 ? -7.604 9.715 -2.170 1.00 94.56 88 MET A O 1
ATOM 725 N N . LEU A 1 89 ? -5.841 8.710 -1.188 1.00 91.62 89 LEU A N 1
ATOM 726 C CA . LEU A 1 89 ? -5.606 9.716 -0.164 1.00 91.62 89 LEU A CA 1
ATOM 727 C C . LEU A 1 89 ? -4.147 10.166 -0.226 1.00 91.62 89 LEU A C 1
ATOM 729 O O . LEU A 1 89 ? -3.241 9.336 -0.330 1.00 91.62 89 LEU A O 1
ATOM 733 N N . GLY A 1 90 ? -3.933 11.476 -0.137 1.00 90.06 90 GLY A N 1
ATOM 734 C CA . GLY A 1 90 ? -2.630 12.035 0.203 1.00 90.06 90 GLY A CA 1
ATOM 735 C C . GLY A 1 90 ? -2.388 11.904 1.703 1.00 90.06 90 GLY A C 1
ATOM 736 O O . GLY A 1 90 ? -3.327 11.825 2.489 1.00 90.06 90 GLY A O 1
ATOM 737 N N . SER A 1 91 ? -1.129 11.832 2.111 1.00 87.88 91 SER A N 1
ATOM 738 C CA . SER A 1 91 ? -0.733 11.698 3.507 1.00 87.88 91 SER A CA 1
ATOM 739 C C . SER A 1 91 ? 0.641 12.310 3.740 1.00 87.88 91 SER A C 1
ATOM 741 O O . SER A 1 91 ? 1.433 12.486 2.812 1.00 87.88 91 SER A O 1
ATOM 743 N N . ARG A 1 92 ? 0.910 12.671 4.995 1.00 88.12 92 ARG A N 1
ATOM 744 C CA . ARG A 1 92 ? 2.155 13.324 5.405 1.00 88.12 92 ARG A CA 1
ATOM 745 C C . ARG A 1 92 ? 2.972 12.362 6.240 1.00 88.12 92 ARG A C 1
ATOM 747 O O . ARG A 1 92 ? 2.424 11.759 7.156 1.00 88.12 92 ARG A O 1
ATOM 754 N N . VAL A 1 93 ? 4.263 12.238 5.962 1.00 87.06 93 VAL A N 1
ATOM 755 C CA . VAL A 1 93 ? 5.127 11.337 6.724 1.00 87.06 93 VAL A CA 1
ATOM 756 C C . VAL A 1 93 ? 5.676 12.072 7.943 1.00 87.06 93 VAL A C 1
ATOM 758 O O . VAL A 1 93 ? 5.981 13.266 7.905 1.00 87.06 93 VAL A O 1
ATOM 761 N N . PHE A 1 94 ? 5.766 11.365 9.068 1.00 85.38 94 PHE A N 1
ATOM 762 C CA . PHE A 1 94 ? 6.396 11.907 10.265 1.00 85.38 94 PHE A CA 1
ATOM 763 C C . PHE A 1 94 ? 7.901 12.065 10.037 1.00 85.38 94 PHE A C 1
ATOM 765 O O . PHE A 1 94 ? 8.598 11.099 9.716 1.00 85.38 94 PHE A O 1
ATOM 772 N N . ASN A 1 95 ? 8.411 13.274 10.240 1.00 84.19 95 ASN A N 1
ATOM 773 C CA . ASN A 1 95 ? 9.811 13.607 10.063 1.00 84.19 95 ASN A CA 1
ATOM 774 C C . ASN A 1 95 ? 10.483 13.762 11.432 1.00 84.19 95 ASN A C 1
ATOM 776 O O . ASN A 1 95 ? 10.255 14.721 12.171 1.00 84.19 95 ASN A O 1
ATOM 780 N N . SER A 1 96 ? 11.373 12.824 11.755 1.00 82.00 96 SER A N 1
ATOM 781 C CA . SER A 1 96 ? 12.074 12.793 13.041 1.00 82.00 96 SER A CA 1
ATOM 782 C C . SER A 1 96 ? 13.039 13.961 13.262 1.00 82.00 96 SER A C 1
ATOM 784 O O . SER A 1 96 ? 13.405 14.217 14.403 1.00 82.00 96 SER A O 1
ATOM 786 N N . VAL A 1 97 ? 13.477 14.657 12.206 1.00 85.38 97 VAL A N 1
ATOM 787 C CA . VAL A 1 97 ? 14.394 15.806 12.315 1.00 85.38 97 VAL A CA 1
ATOM 788 C C . VAL A 1 97 ? 13.664 17.030 12.859 1.00 85.38 97 VAL A C 1
ATOM 790 O O . VAL A 1 97 ? 14.198 17.729 13.715 1.00 85.38 97 VAL A O 1
ATOM 793 N N . ILE A 1 98 ? 12.441 17.273 12.382 1.00 85.50 98 ILE A N 1
ATOM 794 C CA . ILE A 1 98 ? 11.597 18.387 12.845 1.00 85.50 98 ILE A CA 1
ATOM 795 C C . ILE A 1 98 ? 10.634 17.975 13.966 1.00 85.50 98 ILE A C 1
ATOM 797 O O . ILE A 1 98 ? 9.968 18.830 14.538 1.00 85.50 98 ILE A O 1
ATOM 801 N N . ASN A 1 99 ? 10.590 16.679 14.295 1.00 84.50 99 ASN A N 1
ATOM 802 C CA . ASN A 1 99 ? 9.694 16.079 15.284 1.00 84.50 99 ASN A CA 1
ATOM 803 C C . ASN A 1 99 ? 8.210 16.409 15.035 1.00 84.50 99 ASN A C 1
ATOM 805 O O . ASN A 1 99 ? 7.440 16.636 15.967 1.00 84.50 99 ASN A O 1
ATOM 809 N N . ASP A 1 100 ? 7.829 16.440 13.762 1.00 86.12 100 ASP A N 1
ATOM 810 C CA . ASP A 1 100 ? 6.484 16.768 13.303 1.00 86.12 100 ASP A CA 1
ATOM 811 C C . ASP A 1 100 ? 6.227 16.111 11.939 1.00 86.12 100 ASP A C 1
ATOM 813 O O . ASP A 1 100 ? 7.128 15.537 11.318 1.00 86.12 100 ASP A O 1
ATOM 817 N N . PHE A 1 101 ? 4.995 16.184 11.458 1.00 84.56 101 PHE A N 1
ATOM 818 C CA . PHE A 1 101 ? 4.647 15.818 10.095 1.00 84.56 101 PHE A CA 1
ATOM 819 C C . PHE A 1 101 ? 5.282 16.772 9.093 1.00 84.56 101 PHE A C 1
ATOM 821 O O . PHE A 1 101 ? 5.292 17.988 9.290 1.00 84.56 101 PHE A O 1
ATOM 828 N N . ALA A 1 102 ? 5.773 16.222 7.981 1.00 83.56 102 ALA A N 1
ATOM 829 C CA . ALA A 1 102 ? 6.145 17.041 6.839 1.00 83.56 102 ALA A CA 1
ATOM 830 C C . ALA A 1 102 ? 4.962 17.949 6.442 1.00 83.56 102 ALA A C 1
ATOM 832 O O . ALA A 1 102 ? 3.810 17.538 6.574 1.00 83.56 102 ALA A O 1
ATOM 833 N N . PRO A 1 103 ? 5.201 19.184 5.971 1.00 80.06 103 PRO A N 1
ATOM 834 C CA . PRO A 1 103 ? 4.119 20.109 5.633 1.00 80.06 103 PRO A CA 1
ATOM 835 C C . PRO A 1 103 ? 3.347 19.693 4.370 1.00 80.06 103 PRO A C 1
ATOM 837 O O . PRO A 1 103 ? 2.175 20.043 4.229 1.00 80.06 103 PRO A O 1
ATOM 840 N N . GLY A 1 104 ? 3.992 18.955 3.461 1.00 82.06 104 GLY A N 1
ATOM 841 C CA . GLY A 1 104 ? 3.405 18.474 2.211 1.00 82.06 104 GLY A CA 1
ATOM 842 C C . GLY A 1 104 ? 2.802 17.073 2.321 1.00 82.06 104 GLY A C 1
ATOM 843 O O . GLY A 1 104 ? 3.206 16.266 3.157 1.00 82.06 104 GLY A O 1
ATOM 844 N N . GLU A 1 105 ? 1.842 16.781 1.444 1.00 83.88 105 GLU A N 1
ATOM 845 C CA . GLU A 1 105 ? 1.355 15.421 1.198 1.00 83.88 105 GLU A CA 1
ATOM 846 C C . GLU A 1 105 ? 2.343 14.691 0.284 1.00 83.88 105 GLU A C 1
ATOM 848 O O . GLU A 1 105 ? 2.262 14.763 -0.939 1.00 83.88 105 GLU A O 1
ATOM 853 N N . GLU A 1 106 ? 3.328 14.039 0.893 1.00 85.75 106 GLU A N 1
ATOM 854 C CA . GLU A 1 106 ? 4.435 13.379 0.190 1.00 85.75 106 GLU A CA 1
ATOM 855 C C . GLU A 1 106 ? 4.246 11.864 0.030 1.00 85.75 106 GLU A C 1
ATOM 857 O O . GLU A 1 106 ? 5.097 11.187 -0.545 1.00 85.75 106 GLU A O 1
ATOM 862 N N . HIS A 1 107 ? 3.132 11.318 0.526 1.00 91.25 107 HIS A N 1
ATOM 863 C CA . HIS A 1 107 ? 2.845 9.889 0.457 1.00 91.25 107 HIS A CA 1
ATOM 864 C C . HIS A 1 107 ? 1.400 9.614 0.045 1.00 91.25 107 HIS A C 1
ATOM 866 O O . HIS A 1 107 ? 0.472 10.232 0.563 1.00 91.25 107 HIS A O 1
ATOM 872 N N . LEU A 1 108 ? 1.204 8.672 -0.875 1.00 92.31 108 LEU A N 1
ATOM 873 C CA . LEU A 1 108 ? -0.109 8.302 -1.404 1.00 92.31 108 LEU A CA 1
ATOM 874 C C . LEU A 1 108 ? -0.517 6.932 -0.868 1.00 92.31 108 LEU A C 1
ATOM 876 O O . LEU A 1 108 ? 0.289 6.008 -0.901 1.00 92.31 108 LEU A O 1
ATOM 880 N N . ILE A 1 109 ? -1.766 6.793 -0.427 1.00 94.81 109 ILE A N 1
ATOM 881 C CA . ILE A 1 109 ? -2.360 5.535 0.051 1.00 94.81 109 ILE A CA 1
ATOM 882 C C . ILE A 1 109 ? -3.753 5.330 -0.553 1.00 94.81 109 ILE A C 1
ATOM 884 O O . ILE A 1 109 ? -4.334 6.244 -1.142 1.00 94.81 109 ILE A O 1
ATOM 888 N N . ASN A 1 110 ? -4.318 4.139 -0.371 1.00 97.50 110 ASN A N 1
ATOM 889 C CA . ASN A 1 110 ? -5.688 3.822 -0.761 1.00 97.50 110 ASN A CA 1
ATOM 890 C C . ASN A 1 110 ? -6.571 3.603 0.474 1.00 97.50 110 ASN A C 1
ATOM 892 O O . ASN A 1 110 ? -6.159 2.971 1.442 1.00 97.50 110 ASN A O 1
ATOM 896 N N . MET A 1 111 ? -7.810 4.080 0.419 1.00 97.56 111 MET A N 1
ATOM 897 C CA . MET A 1 111 ? -8.895 3.696 1.316 1.00 97.56 111 MET A CA 1
ATOM 898 C C . MET A 1 111 ? -9.894 2.844 0.539 1.00 97.56 111 MET A C 1
ATOM 900 O O . MET A 1 111 ? -10.326 3.237 -0.544 1.00 97.56 111 MET A O 1
ATOM 904 N N . VAL A 1 112 ? -10.263 1.698 1.099 1.00 98.12 112 VAL A N 1
ATOM 905 C CA . VAL A 1 112 ? -11.162 0.716 0.493 1.00 98.12 112 VAL A CA 1
ATOM 906 C C . VAL A 1 112 ? -12.381 0.519 1.381 1.00 98.12 112 VAL A C 1
ATOM 908 O O . VAL A 1 112 ? -12.230 0.294 2.582 1.00 98.12 112 VAL A O 1
ATOM 911 N N . GLU A 1 113 ? -13.577 0.576 0.805 1.00 97.69 113 GLU A N 1
ATOM 912 C CA . GLU A 1 113 ? -14.824 0.311 1.527 1.00 97.69 113 GLU A CA 1
ATOM 913 C C . GLU A 1 113 ? -15.308 -1.121 1.272 1.00 97.69 113 GLU A C 1
ATOM 915 O O . GLU A 1 113 ? -15.451 -1.543 0.124 1.00 97.69 113 GLU A O 1
ATOM 920 N N . ILE A 1 114 ? -15.561 -1.873 2.346 1.00 97.06 114 ILE A N 1
ATOM 921 C CA . ILE A 1 114 ? -16.066 -3.254 2.314 1.00 97.06 114 ILE A CA 1
ATOM 922 C C . ILE A 1 114 ? -17.108 -3.394 3.424 1.00 97.06 114 ILE A C 1
ATOM 924 O O . ILE A 1 114 ? -16.816 -3.086 4.579 1.00 97.06 114 ILE A O 1
ATOM 928 N N . ASP A 1 115 ? -18.322 -3.837 3.089 1.00 95.19 115 ASP A N 1
ATOM 929 C CA . ASP A 1 115 ? -19.418 -4.073 4.044 1.00 95.19 115 ASP A CA 1
ATOM 930 C C . ASP A 1 115 ? -19.678 -2.895 5.011 1.00 95.19 115 ASP A C 1
ATOM 932 O O . ASP A 1 115 ? -19.890 -3.073 6.213 1.00 95.19 115 ASP A O 1
ATOM 936 N N . GLY A 1 116 ? -19.623 -1.663 4.489 1.00 95.31 116 GLY A N 1
ATOM 937 C CA . GLY A 1 116 ? -19.840 -0.432 5.261 1.00 95.31 116 GLY A CA 1
ATOM 938 C C . GLY A 1 116 ? -18.671 -0.019 6.163 1.00 95.31 116 GLY A C 1
ATOM 939 O O . GLY A 1 116 ? -18.825 0.881 6.988 1.00 95.31 116 GLY A O 1
ATOM 940 N N . LYS A 1 117 ? -17.505 -0.659 6.027 1.00 97.00 117 LYS A N 1
ATOM 941 C CA . LYS A 1 117 ? -16.284 -0.347 6.776 1.00 97.00 117 LYS A CA 1
ATOM 942 C C . LYS A 1 117 ? -15.188 0.150 5.850 1.00 97.00 117 LYS A C 1
ATOM 944 O O . LYS A 1 117 ? -14.997 -0.396 4.768 1.00 97.00 117 LYS A O 1
ATOM 949 N N . ALA A 1 118 ? -14.434 1.140 6.313 1.00 96.88 118 ALA A N 1
ATOM 950 C CA . ALA A 1 118 ? -13.272 1.657 5.606 1.00 96.88 118 ALA A CA 1
ATOM 951 C C . ALA A 1 118 ? -11.985 0.957 6.067 1.00 96.88 118 ALA A C 1
ATOM 953 O O . ALA A 1 118 ? -11.778 0.722 7.260 1.00 96.88 118 ALA A O 1
ATOM 954 N N . TYR A 1 119 ? -11.102 0.668 5.117 1.00 98.19 119 TYR A N 1
ATOM 955 C CA . TYR A 1 119 ? -9.789 0.073 5.336 1.00 98.19 119 TYR A CA 1
ATOM 956 C C . TYR A 1 119 ? -8.718 0.902 4.636 1.00 98.19 119 TYR A C 1
ATOM 958 O O . TYR A 1 119 ? -8.869 1.235 3.467 1.00 98.19 119 TYR A O 1
ATOM 966 N N . ILE A 1 120 ? -7.615 1.198 5.316 1.00 97.31 120 ILE A N 1
ATOM 967 C CA . ILE A 1 120 ? -6.423 1.779 4.700 1.00 97.31 120 ILE A CA 1
ATOM 968 C C . ILE A 1 120 ? -5.556 0.655 4.138 1.00 97.31 120 ILE A C 1
ATOM 970 O O . ILE A 1 120 ? -5.223 -0.305 4.836 1.00 97.31 120 ILE A O 1
ATOM 974 N N . ALA A 1 121 ? -5.176 0.807 2.878 1.00 97.50 121 ALA A N 1
ATOM 975 C CA . ALA A 1 121 ? -4.288 -0.060 2.133 1.00 97.50 121 ALA A CA 1
ATOM 976 C C . ALA A 1 121 ? -3.110 0.767 1.601 1.00 97.50 121 ALA A C 1
ATOM 978 O O . ALA A 1 121 ? -3.288 1.728 0.852 1.00 97.50 121 ALA A O 1
ATOM 979 N N . ASP A 1 122 ? -1.904 0.376 1.992 1.00 96.69 122 ASP A N 1
ATOM 980 C CA . ASP A 1 122 ? -0.663 1.033 1.607 1.00 96.69 122 ASP A CA 1
ATOM 981 C C . ASP A 1 122 ? 0.389 -0.032 1.331 1.00 96.69 122 ASP A C 1
ATOM 983 O O . ASP A 1 122 ? 0.888 -0.692 2.245 1.00 96.69 122 ASP A O 1
ATOM 987 N N . VAL A 1 123 ? 0.736 -0.186 0.059 1.00 97.56 123 VAL A N 1
ATOM 988 C CA . VAL A 1 123 ? 1.651 -1.233 -0.391 1.00 97.56 123 VAL A CA 1
ATOM 989 C C . VAL A 1 123 ? 3.101 -0.759 -0.520 1.00 97.56 123 VAL A C 1
ATOM 991 O O . VAL A 1 123 ? 3.954 -1.543 -0.929 1.00 97.56 123 VAL A O 1
ATOM 994 N N . SER A 1 124 ? 3.410 0.505 -0.190 1.00 94.31 124 SER A N 1
ATOM 995 C CA . SER A 1 124 ? 4.705 1.100 -0.559 1.00 94.31 124 SER A CA 1
ATOM 996 C C . SER A 1 124 ? 5.167 2.285 0.304 1.00 94.31 124 SER A C 1
ATOM 998 O O . SER A 1 124 ? 5.728 3.257 -0.195 1.00 94.31 124 SER A O 1
ATOM 1000 N N . PHE A 1 125 ? 5.000 2.181 1.621 1.00 90.12 125 PHE A N 1
ATOM 1001 C CA . PHE A 1 125 ? 5.605 3.085 2.607 1.00 90.12 125 PHE A CA 1
ATOM 1002 C C . PHE A 1 125 ? 7.139 2.954 2.681 1.00 90.12 125 PHE A C 1
ATOM 1004 O O . PHE A 1 125 ? 7.846 3.903 3.011 1.00 90.12 125 PHE A O 1
ATOM 1011 N N . GLY A 1 126 ? 7.682 1.763 2.406 1.00 74.75 126 GLY A N 1
ATOM 1012 C CA . GLY A 1 126 ? 9.116 1.573 2.140 1.00 74.75 126 GLY A CA 1
ATOM 1013 C C . GLY A 1 126 ? 10.069 1.531 3.345 1.00 74.75 126 GLY A C 1
ATOM 1014 O O . GLY A 1 126 ? 11.242 1.205 3.168 1.00 74.75 126 GLY A O 1
ATOM 1015 N N . VAL A 1 127 ? 9.607 1.801 4.572 1.00 76.69 127 VAL A N 1
ATOM 1016 C CA . VAL A 1 127 ? 10.444 1.755 5.795 1.00 76.69 127 VAL A CA 1
ATOM 1017 C C . VAL A 1 127 ? 9.897 0.789 6.854 1.00 76.69 127 VAL A C 1
ATOM 1019 O O . VAL A 1 127 ? 8.986 0.001 6.601 1.00 76.69 127 VAL A O 1
ATOM 1022 N N . SER A 1 128 ? 10.458 0.821 8.070 1.00 77.62 128 SER A N 1
ATOM 1023 C CA . SER A 1 128 ? 10.143 -0.112 9.164 1.00 77.62 128 SER A CA 1
ATOM 1024 C C . SER A 1 128 ? 8.654 -0.189 9.525 1.00 77.62 128 SER A C 1
ATOM 1026 O O . SER A 1 128 ? 8.239 -1.172 10.142 1.00 77.62 128 SER A O 1
ATOM 1028 N N . SER A 1 129 ? 7.847 0.791 9.127 1.00 83.06 129 SER A N 1
ATOM 1029 C CA . SER A 1 129 ? 6.407 0.853 9.384 1.00 83.06 129 SER A CA 1
ATOM 1030 C C . SER A 1 129 ? 5.519 0.351 8.246 1.00 83.06 129 SER A C 1
ATOM 1032 O O . SER A 1 129 ? 4.308 0.517 8.331 1.00 83.06 129 SER A O 1
ATOM 1034 N N . GLN A 1 130 ? 6.078 -0.296 7.219 1.00 92.38 130 GLN A N 1
ATOM 1035 C CA . GLN A 1 130 ? 5.289 -0.928 6.160 1.00 92.38 130 GLN A CA 1
ATOM 1036 C C . GLN A 1 130 ? 4.265 -1.919 6.742 1.00 92.38 130 GLN A C 1
ATOM 1038 O O . GLN A 1 130 ? 4.637 -2.927 7.359 1.00 92.38 130 GLN A O 1
ATOM 1043 N N . ILE A 1 131 ? 2.977 -1.647 6.516 1.00 94.06 131 ILE A N 1
ATOM 1044 C CA . ILE A 1 131 ? 1.889 -2.582 6.814 1.00 94.06 131 ILE A CA 1
ATOM 1045 C C . ILE A 1 131 ? 1.910 -3.722 5.791 1.00 94.06 131 ILE A C 1
ATOM 1047 O O . ILE A 1 131 ? 2.227 -3.526 4.620 1.00 94.06 131 ILE A O 1
ATOM 1051 N N . ARG A 1 132 ? 1.613 -4.944 6.225 1.00 93.12 132 ARG A N 1
ATOM 1052 C CA . ARG A 1 132 ? 1.540 -6.130 5.352 1.00 93.12 132 ARG A CA 1
ATOM 1053 C C . ARG A 1 132 ? 0.114 -6.489 4.973 1.00 93.12 132 ARG A C 1
ATOM 1055 O O . ARG A 1 132 ? -0.096 -7.167 3.973 1.00 93.12 132 ARG A O 1
ATOM 1062 N N . GLU A 1 133 ? -0.841 -6.026 5.763 1.00 95.31 133 GLU A N 1
ATOM 1063 C CA . GL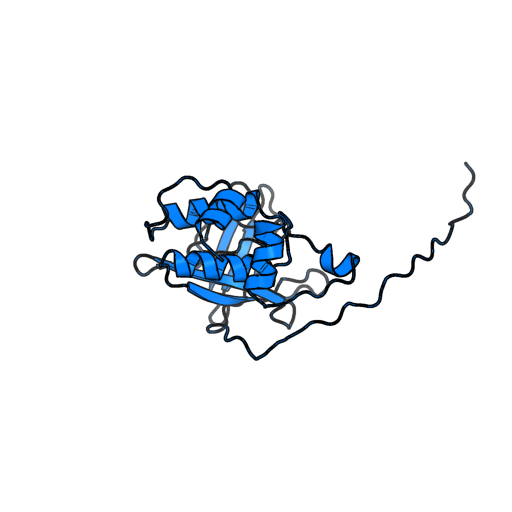U A 1 133 ? -2.270 -6.223 5.560 1.00 95.31 133 GLU A CA 1
ATOM 1064 C C . GLU A 1 133 ? -2.995 -4.880 5.734 1.00 95.31 133 GLU A C 1
ATOM 1066 O O . GLU A 1 133 ? -2.508 -4.043 6.506 1.00 95.31 133 GLU A O 1
ATOM 1071 N N . PRO A 1 134 ? -4.145 -4.680 5.065 1.00 97.56 134 PRO A N 1
ATOM 1072 C CA . PRO A 1 134 ? -4.968 -3.493 5.251 1.00 97.56 134 PRO A CA 1
ATOM 1073 C C . PRO A 1 134 ? -5.382 -3.318 6.712 1.00 97.56 134 PRO A C 1
ATOM 1075 O O . PRO A 1 134 ? -5.669 -4.295 7.413 1.00 97.56 134 PRO A O 1
ATOM 1078 N N . LEU A 1 135 ? -5.455 -2.067 7.149 1.00 97.25 135 LEU A N 1
ATOM 1079 C CA . LEU A 1 135 ? -5.886 -1.690 8.490 1.00 97.25 135 LEU A CA 1
ATOM 1080 C C . LEU A 1 135 ? -7.314 -1.158 8.443 1.00 97.25 135 LEU A C 1
ATOM 1082 O O . LEU A 1 135 ? -7.612 -0.276 7.650 1.00 97.25 135 LEU A O 1
ATOM 1086 N N . GLU A 1 136 ? -8.196 -1.652 9.306 1.00 97.88 136 GLU A N 1
ATOM 1087 C CA . GLU A 1 136 ? -9.528 -1.064 9.491 1.00 97.88 136 GLU A CA 1
ATOM 1088 C C . GLU A 1 136 ? -9.363 0.367 10.021 1.00 97.88 136 GLU A C 1
ATOM 1090 O O . GLU A 1 136 ? -8.619 0.589 10.982 1.00 97.88 136 GLU A O 1
ATOM 1095 N N . LEU A 1 137 ? -10.038 1.334 9.403 1.00 96.12 137 LEU A N 1
ATOM 1096 C CA . LEU A 1 137 ? -10.015 2.741 9.797 1.00 96.12 137 LEU A CA 1
ATOM 1097 C C . LEU A 1 137 ? -10.925 2.945 11.015 1.00 96.12 137 LEU A C 1
ATOM 1099 O O . LEU A 1 137 ? -12.058 3.408 10.915 1.00 96.12 137 LEU A O 1
ATOM 1103 N N . ILE A 1 138 ? -10.433 2.519 12.176 1.00 96.12 138 ILE A N 1
ATOM 1104 C CA . ILE A 1 138 ? -11.137 2.567 13.458 1.00 96.12 138 ILE A CA 1
ATOM 1105 C C . ILE A 1 138 ? -10.194 3.057 14.556 1.00 96.12 138 ILE A C 1
ATOM 1107 O O . ILE A 1 138 ? -9.088 2.542 14.733 1.00 96.12 138 ILE A O 1
ATOM 1111 N N . SER A 1 139 ? -10.649 4.070 15.295 1.00 95.44 139 SER A N 1
ATOM 1112 C CA . SER A 1 139 ? -9.827 4.777 16.276 1.00 95.44 139 SER A CA 1
ATOM 1113 C C . SER A 1 139 ? -9.532 3.908 17.500 1.00 95.44 139 SER A C 1
ATOM 1115 O O . SER A 1 139 ? -10.427 3.268 18.054 1.00 95.44 139 SER A O 1
ATOM 1117 N N . GLY A 1 140 ? -8.271 3.879 17.930 1.00 93.69 140 GLY A N 1
ATOM 1118 C CA . GLY A 1 140 ? -7.821 3.241 19.168 1.00 93.69 140 GLY A CA 1
ATOM 1119 C C . GLY A 1 140 ? -7.726 1.713 19.133 1.00 93.69 140 GLY A C 1
ATOM 1120 O O . GLY A 1 140 ? -7.326 1.113 20.130 1.00 93.69 140 GLY A O 1
ATOM 1121 N N . LYS A 1 141 ? -8.063 1.062 18.013 1.00 95.88 141 LYS A N 1
ATOM 1122 C CA . LYS A 1 141 ? -8.007 -0.400 17.892 1.00 95.88 141 LYS A CA 1
ATOM 1123 C C . LYS A 1 141 ? -6.595 -0.878 17.572 1.00 95.88 141 LYS A C 1
ATOM 1125 O O . LYS A 1 141 ? -6.016 -0.477 16.563 1.00 95.88 141 LYS A O 1
ATOM 1130 N N . ASP A 1 142 ? -6.097 -1.814 18.374 1.00 95.69 142 ASP A N 1
ATOM 1131 C CA . ASP A 1 142 ? -4.873 -2.547 18.063 1.00 95.69 142 ASP A CA 1
ATOM 1132 C C . ASP A 1 142 ? -5.092 -3.548 16.932 1.00 95.69 142 ASP A C 1
ATOM 1134 O O . ASP A 1 142 ? -6.004 -4.377 16.967 1.00 95.69 142 ASP A O 1
ATOM 1138 N N . GLN A 1 143 ? -4.216 -3.481 15.934 1.00 95.62 143 GLN A N 1
ATOM 1139 C CA . GLN A 1 143 ? -4.229 -4.322 14.743 1.00 95.62 143 GLN A CA 1
ATOM 1140 C C . GLN A 1 143 ? -2.855 -5.000 14.602 1.00 95.62 143 GLN A C 1
ATOM 1142 O O . GLN A 1 143 ? -1.937 -4.449 13.986 1.00 95.62 143 GLN A O 1
ATOM 1147 N N . PRO A 1 144 ? -2.662 -6.174 15.237 1.00 94.19 144 PRO A N 1
ATOM 1148 C CA . PRO A 1 144 ? -1.388 -6.883 15.225 1.00 94.19 144 PRO A CA 1
ATOM 1149 C C . PRO A 1 144 ? -1.038 -7.424 13.839 1.00 94.19 144 PRO A C 1
ATOM 1151 O O . PRO A 1 144 ? -1.862 -8.047 13.174 1.00 94.19 144 PRO A O 1
ATOM 1154 N N . GLN A 1 145 ? 0.220 -7.255 13.440 1.00 92.38 145 GLN A N 1
ATOM 1155 C CA . GLN A 1 145 ? 0.808 -7.857 12.247 1.00 92.38 145 GLN A CA 1
ATOM 1156 C C . GLN A 1 145 ? 2.203 -8.410 12.570 1.00 92.38 145 GLN A C 1
ATOM 1158 O O . GLN A 1 145 ? 2.779 -8.144 13.627 1.00 92.38 145 GLN A O 1
ATOM 1163 N N . ALA A 1 146 ? 2.808 -9.148 11.635 1.00 87.44 146 ALA A N 1
ATOM 1164 C CA . ALA A 1 146 ? 4.147 -9.717 11.831 1.00 87.44 146 ALA A CA 1
ATOM 1165 C C . ALA A 1 146 ? 5.222 -8.662 12.182 1.00 87.44 146 ALA A C 1
ATOM 1167 O O . ALA A 1 146 ? 6.174 -8.967 12.900 1.00 87.44 146 ALA A O 1
ATOM 1168 N N . ALA A 1 147 ? 5.068 -7.428 11.687 1.00 84.44 147 ALA A N 1
ATOM 1169 C CA . ALA A 1 147 ? 6.013 -6.331 11.889 1.00 84.44 147 ALA A CA 1
ATOM 1170 C C . ALA A 1 147 ? 5.842 -5.573 13.222 1.00 84.44 147 ALA A C 1
ATOM 1172 O O . ALA A 1 147 ? 6.738 -4.809 13.590 1.00 84.44 147 ALA A O 1
ATOM 1173 N N . GLY A 1 148 ? 4.722 -5.747 13.930 1.00 89.00 148 GLY A N 1
ATOM 1174 C CA . GLY A 1 148 ? 4.377 -4.999 15.142 1.00 89.00 148 GLY A CA 1
ATOM 1175 C C . GLY A 1 148 ? 2.869 -4.821 15.307 1.00 89.00 148 GLY A C 1
ATOM 1176 O O . GLY A 1 148 ? 2.082 -5.403 14.562 1.00 89.00 148 GLY A O 1
ATOM 1177 N N . VAL A 1 149 ? 2.473 -4.013 16.287 1.00 91.06 149 VAL A N 1
ATOM 1178 C CA . VAL A 1 149 ? 1.071 -3.626 16.484 1.00 91.06 149 VAL A CA 1
ATOM 1179 C C . VAL A 1 149 ? 0.857 -2.255 15.867 1.00 91.06 149 VAL A C 1
ATOM 1181 O O . VAL A 1 149 ? 1.613 -1.328 16.152 1.00 91.06 149 VAL A O 1
ATOM 1184 N N . PHE A 1 150 ? -0.154 -2.157 15.013 1.00 92.50 150 PHE A N 1
ATOM 1185 C CA . PHE A 1 150 ? -0.559 -0.931 14.345 1.00 92.50 150 PHE A CA 1
ATOM 1186 C C . PHE A 1 150 ? -1.846 -0.404 14.973 1.00 92.50 150 PHE A C 1
ATOM 1188 O O . PHE A 1 150 ? -2.744 -1.187 15.280 1.00 92.50 150 PHE A O 1
ATOM 1195 N N . ARG A 1 151 ? -1.945 0.910 15.157 1.00 93.44 151 ARG A N 1
ATOM 1196 C CA . ARG A 1 151 ? -3.127 1.564 15.722 1.00 93.44 151 ARG A CA 1
ATOM 1197 C C . ARG A 1 151 ? -3.399 2.862 14.987 1.00 93.44 151 ARG A C 1
ATOM 1199 O O . ARG A 1 151 ? -2.514 3.700 14.879 1.00 93.44 151 ARG A O 1
ATOM 1206 N N . LEU A 1 152 ? -4.622 3.020 14.500 1.00 93.38 152 LEU A N 1
ATOM 1207 C CA . LEU A 1 152 ? -5.097 4.277 13.935 1.00 93.38 152 LEU A CA 1
ATOM 1208 C C . LEU A 1 152 ? -5.771 5.084 15.044 1.00 93.38 152 LEU A C 1
ATOM 1210 O O . LEU A 1 152 ? -6.563 4.536 15.807 1.00 93.38 152 LEU A O 1
ATOM 1214 N N . THR A 1 153 ? -5.456 6.370 15.140 1.00 92.31 153 THR A N 1
ATOM 1215 C CA . THR A 1 153 ? -6.019 7.288 16.131 1.00 92.31 153 THR A CA 1
ATOM 1216 C C . THR A 1 153 ? -6.631 8.483 15.414 1.00 92.31 153 THR A C 1
ATOM 1218 O O . THR A 1 153 ? -5.922 9.263 14.777 1.00 92.31 153 THR A O 1
ATOM 1221 N N . ASP A 1 154 ? -7.944 8.630 15.550 1.00 92.00 154 ASP A N 1
ATOM 1222 C CA . ASP A 1 154 ? -8.684 9.796 15.074 1.00 92.00 154 ASP A CA 1
ATOM 1223 C C . ASP A 1 154 ? -8.384 11.012 15.967 1.00 92.00 154 ASP A C 1
ATOM 1225 O O . ASP A 1 154 ? -8.503 10.947 17.197 1.00 92.00 154 ASP A O 1
ATOM 1229 N N . LYS A 1 155 ? -7.951 12.112 15.351 1.00 86.94 155 LYS A N 1
ATOM 1230 C CA . LYS A 1 155 ? -7.675 13.404 15.996 1.00 86.94 155 LYS A CA 1
ATOM 1231 C C . LYS A 1 155 ? -8.641 14.501 15.527 1.00 86.94 155 LYS A C 1
ATOM 1233 O O . LYS A 1 155 ? -8.349 15.679 15.718 1.00 86.94 155 LYS A O 1
ATOM 1238 N N . GLY A 1 156 ? -9.774 14.134 14.930 1.00 85.12 156 GLY A N 1
ATOM 1239 C CA . GLY A 1 156 ? -10.785 15.038 14.385 1.00 85.12 156 GLY A CA 1
ATOM 1240 C C . GL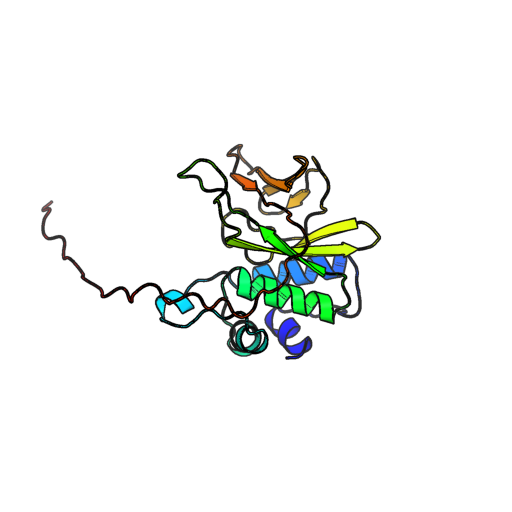Y A 1 156 ? -10.508 15.369 12.924 1.00 85.12 156 GLY A C 1
ATOM 1241 O O . GLY A 1 156 ? -11.214 14.900 12.037 1.00 85.12 156 GLY A O 1
ATOM 1242 N N . ASP A 1 157 ? -9.452 16.142 12.671 1.00 81.38 157 ASP A N 1
ATOM 1243 C CA . ASP A 1 157 ? -9.102 16.565 11.307 1.00 81.38 157 ASP A CA 1
ATOM 1244 C C . ASP A 1 157 ? -8.173 15.574 10.588 1.00 81.38 157 ASP A C 1
ATOM 1246 O O . ASP A 1 157 ? -8.031 15.623 9.366 1.00 81.38 157 ASP A O 1
ATOM 1250 N N . ILE A 1 158 ? -7.504 14.693 11.341 1.00 84.38 158 ILE A N 1
ATOM 1251 C CA . ILE A 1 158 ? -6.468 13.787 10.832 1.00 84.38 158 ILE A CA 1
ATOM 1252 C C . ILE A 1 158 ? -6.533 12.410 11.501 1.00 84.38 158 ILE A C 1
ATOM 1254 O O . ILE A 1 158 ? -6.976 12.276 12.642 1.00 84.38 158 ILE A O 1
ATOM 1258 N N . TRP A 1 159 ? -5.997 11.401 10.811 1.00 90.50 159 TRP A N 1
ATOM 1259 C CA . TRP A 1 159 ? -5.889 10.022 11.290 1.00 90.50 159 TRP A CA 1
ATOM 1260 C C . TRP A 1 159 ? -4.434 9.594 11.423 1.00 90.50 159 TRP A C 1
ATOM 1262 O O . TRP A 1 159 ? -3.768 9.291 10.439 1.00 90.50 159 TRP A O 1
ATOM 1272 N N . VAL A 1 160 ? -3.940 9.485 12.648 1.00 90.00 160 VAL A N 1
ATOM 1273 C CA . VAL A 1 160 ? -2.540 9.133 12.898 1.00 90.00 160 VAL A CA 1
ATOM 1274 C C . VAL A 1 160 ? -2.392 7.611 12.964 1.00 90.00 160 VAL A C 1
ATOM 1276 O O . VAL A 1 160 ? -3.075 6.988 13.771 1.00 90.00 160 VAL A O 1
ATOM 1279 N N . LEU A 1 161 ? -1.498 7.004 12.169 1.00 91.75 161 LEU A N 1
ATOM 1280 C CA . LEU A 1 161 ? -1.067 5.624 12.399 1.00 91.75 161 LEU A CA 1
ATOM 1281 C C . LEU A 1 161 ? 0.119 5.601 13.375 1.00 91.75 161 LEU A C 1
ATOM 1283 O O . LEU A 1 161 ? 1.103 6.333 13.294 1.00 91.75 161 LEU A O 1
ATOM 1287 N N . GLU A 1 162 ? 0.036 4.716 14.343 1.00 89.25 162 GLU A N 1
ATOM 1288 C CA . GLU A 1 162 ? 1.092 4.471 15.305 1.00 89.25 162 GLU A CA 1
ATOM 1289 C C . GLU A 1 162 ? 1.507 3.016 15.174 1.00 89.25 162 GLU A C 1
ATOM 1291 O O . GLU A 1 162 ? 0.670 2.124 14.999 1.00 89.25 162 GLU A O 1
ATOM 1296 N N . LYS A 1 163 ? 2.815 2.772 15.242 1.00 87.44 163 LYS A N 1
ATOM 1297 C CA . LYS A 1 163 ? 3.358 1.424 15.285 1.00 87.44 163 LYS A CA 1
ATOM 1298 C C . LYS A 1 163 ? 4.144 1.231 16.570 1.00 87.44 163 LYS A C 1
ATOM 1300 O O . LYS A 1 163 ? 5.133 1.923 16.819 1.00 87.44 163 LYS A O 1
ATOM 1305 N N . THR A 1 164 ? 3.768 0.210 17.330 1.00 83.06 164 THR A N 1
ATOM 1306 C CA . THR A 1 164 ? 4.521 -0.256 18.494 1.00 83.06 164 THR A CA 1
ATOM 1307 C C . THR A 1 164 ? 5.309 -1.519 18.134 1.00 83.06 164 THR A C 1
ATOM 1309 O O . THR A 1 164 ? 4.759 -2.505 17.632 1.00 83.06 164 THR A O 1
ATOM 1312 N N . GLY A 1 165 ? 6.628 -1.489 18.358 1.00 68.38 165 GLY A N 1
ATOM 1313 C CA . GLY A 1 165 ? 7.511 -2.651 18.198 1.00 68.38 165 GLY A CA 1
ATOM 1314 C C . GLY A 1 165 ? 7.419 -3.651 19.363 1.00 68.38 165 GLY A C 1
ATOM 1315 O O . GLY A 1 165 ? 6.789 -3.387 20.381 1.00 68.38 165 GLY A O 1
ATOM 1316 N N . ARG A 1 166 ? 8.113 -4.799 19.259 1.00 55.81 166 ARG A N 1
ATOM 1317 C CA . ARG A 1 166 ? 8.242 -5.790 20.362 1.00 55.81 166 ARG A CA 1
ATOM 1318 C C . ARG A 1 166 ? 9.014 -5.265 21.591 1.00 55.81 166 ARG A C 1
ATOM 1320 O O . ARG A 1 166 ? 9.025 -5.916 22.629 1.00 55.81 166 ARG A O 1
ATOM 1327 N N . LYS A 1 167 ? 9.657 -4.099 21.476 1.00 39.66 167 LYS A N 1
ATOM 1328 C CA . LYS A 1 167 ? 10.140 -3.248 22.574 1.00 39.66 167 LYS A CA 1
ATOM 1329 C C . LYS A 1 167 ? 9.568 -1.842 22.346 1.00 39.66 167 LYS A C 1
ATOM 1331 O O . LYS A 1 167 ? 9.422 -1.476 21.176 1.00 39.66 167 LYS A O 1
ATOM 1336 N N . PRO A 1 168 ? 9.249 -1.070 23.400 1.00 38.56 168 PRO A N 1
ATOM 1337 C CA . PRO A 1 168 ? 8.594 0.226 23.266 1.00 38.56 168 PRO A CA 1
ATOM 1338 C C . PRO A 1 168 ? 9.591 1.259 22.729 1.00 38.56 168 PRO A C 1
ATOM 1340 O O . PRO A 1 168 ? 10.225 1.993 23.477 1.00 38.56 168 PRO A O 1
ATOM 1343 N N . VAL A 1 169 ? 9.771 1.274 21.414 1.00 42.62 169 VAL A N 1
ATOM 1344 C CA . VAL A 1 169 ? 10.252 2.439 20.677 1.00 42.62 169 VAL A CA 1
ATOM 1345 C C . VAL A 1 169 ? 9.090 2.835 19.782 1.00 42.62 169 VAL A C 1
ATOM 1347 O O . VAL A 1 169 ? 8.635 2.055 18.944 1.00 42.62 169 VAL A O 1
ATOM 1350 N N . GLU A 1 170 ? 8.545 4.007 20.074 1.00 46.06 170 GLU A N 1
ATOM 1351 C CA . GLU A 1 170 ? 7.354 4.573 19.457 1.00 46.06 170 GLU A CA 1
ATOM 1352 C C . GLU A 1 170 ? 7.733 5.084 18.060 1.00 46.06 170 GLU A C 1
ATOM 1354 O O . GLU A 1 170 ? 8.297 6.162 17.905 1.00 46.06 170 GLU A O 1
ATOM 1359 N N . SER A 1 171 ? 7.492 4.283 17.022 1.00 49.72 171 SER A N 1
ATOM 1360 C CA . SER A 1 171 ? 7.538 4.774 15.643 1.00 49.72 171 SER A CA 1
ATOM 1361 C C . SER A 1 171 ? 6.163 5.339 15.305 1.00 49.72 171 SER A C 1
ATOM 1363 O O . SER A 1 171 ? 5.227 4.586 15.026 1.00 49.72 171 SER A O 1
ATOM 1365 N N . ARG A 1 172 ? 6.024 6.665 15.379 1.00 50.06 172 ARG A N 1
ATOM 1366 C CA . ARG A 1 172 ? 4.826 7.374 14.917 1.00 50.06 172 ARG A CA 1
ATOM 1367 C C . ARG A 1 172 ? 4.902 7.492 13.402 1.00 50.06 172 ARG A C 1
ATOM 1369 O O . ARG A 1 172 ? 5.882 8.003 12.872 1.00 50.06 172 ARG A O 1
ATOM 1376 N N . VAL A 1 173 ? 3.886 7.001 12.710 1.00 50.91 173 VAL A N 1
ATOM 1377 C CA . VAL A 1 173 ? 3.712 7.187 11.269 1.00 50.91 173 VAL A CA 1
ATOM 1378 C C . VAL A 1 173 ? 2.322 7.743 11.081 1.00 50.91 173 VAL A C 1
ATOM 1380 O O . VAL A 1 173 ? 1.401 7.022 10.759 1.00 50.91 173 VAL A O 1
ATOM 1383 N N . GLY A 1 174 ? 2.102 9.016 11.366 1.00 42.62 174 GLY A N 1
ATOM 1384 C CA . GLY A 1 174 ? 0.781 9.569 11.080 1.00 42.62 174 GLY A CA 1
ATOM 1385 C C . GLY A 1 174 ? 0.473 9.518 9.592 1.00 42.62 174 GLY A C 1
ATOM 1386 O O . GLY A 1 174 ? 1.364 9.660 8.763 1.00 42.62 174 GLY A O 1
ATOM 1387 N N . PHE A 1 175 ? -0.796 9.308 9.279 1.00 45.22 175 PHE A N 1
ATOM 1388 C CA . PHE A 1 175 ? -1.347 9.691 7.995 1.00 45.22 175 PHE A CA 1
ATOM 1389 C C . PHE A 1 175 ? -2.181 10.952 8.254 1.00 45.22 175 PHE A C 1
ATOM 1391 O O . PHE A 1 175 ? -2.477 11.327 9.390 1.00 45.22 175 PHE A O 1
ATOM 1398 N N . ILE A 1 176 ? -2.532 11.673 7.205 1.00 45.00 176 ILE A N 1
ATOM 1399 C CA . ILE A 1 176 ? -3.518 12.744 7.298 1.00 45.00 176 ILE A CA 1
ATOM 1400 C C . ILE A 1 176 ? -4.522 12.389 6.222 1.00 45.00 176 ILE A C 1
ATOM 1402 O O . ILE A 1 176 ? -4.190 12.447 5.051 1.00 45.00 176 ILE A O 1
ATOM 1406 N N . VAL A 1 177 ? -5.710 11.933 6.615 1.00 46.06 177 VAL A N 1
ATOM 1407 C CA . VAL A 1 177 ? -6.787 11.630 5.670 1.00 46.06 177 VAL A CA 1
ATOM 1408 C C . VAL A 1 177 ? -7.453 12.956 5.330 1.00 46.06 177 VAL A C 1
ATOM 1410 O O . VAL A 1 177 ? -8.364 13.394 6.027 1.00 46.06 177 VAL A O 1
ATOM 1413 N N . LEU A 1 178 ? -6.966 13.630 4.290 1.00 44.06 178 LEU A N 1
ATOM 1414 C CA . LEU A 1 178 ? -7.693 14.742 3.686 1.00 44.06 178 LEU A CA 1
ATOM 1415 C C . LEU A 1 178 ? -8.528 14.207 2.527 1.00 44.06 178 LEU A C 1
ATOM 1417 O O . LEU A 1 178 ? -8.182 13.212 1.892 1.00 44.06 178 LEU A O 1
ATOM 1421 N N . ARG A 1 179 ? -9.695 14.831 2.348 1.00 43.97 179 ARG A N 1
ATOM 1422 C CA . ARG A 1 179 ? -10.753 14.474 1.393 1.00 43.97 179 ARG A CA 1
ATOM 1423 C C . ARG A 1 179 ? -10.192 14.009 0.045 1.00 43.97 179 ARG A C 1
ATOM 1425 O O . ARG A 1 179 ? -9.191 14.548 -0.406 1.00 43.97 179 ARG A O 1
ATOM 1432 N N . GLY A 1 180 ? -10.894 13.051 -0.575 1.00 40.09 180 GLY A N 1
ATOM 1433 C CA . GLY A 1 180 ? -10.492 12.323 -1.784 1.00 40.09 180 GLY A CA 1
ATOM 1434 C C . GLY A 1 180 ? -9.535 13.078 -2.705 1.00 40.09 180 GLY A C 1
ATOM 1435 O O . GLY A 1 180 ? -9.847 14.165 -3.192 1.00 40.09 180 GLY A O 1
ATOM 1436 N N . TRP A 1 181 ? -8.370 12.478 -2.940 1.00 40.59 181 TRP A N 1
ATOM 1437 C CA . TRP A 1 181 ? -7.358 13.035 -3.823 1.00 40.59 181 TRP A CA 1
ATOM 1438 C C . TRP A 1 181 ? -7.906 13.084 -5.255 1.00 40.59 181 TRP A C 1
ATOM 1440 O O . TRP A 1 181 ? -8.318 12.061 -5.808 1.00 40.59 181 TRP A O 1
ATOM 1450 N N . SER A 1 182 ? -7.919 14.275 -5.854 1.00 34.94 182 SER A N 1
ATOM 1451 C CA . SER A 1 182 ? -8.195 14.459 -7.280 1.00 34.94 182 SER A CA 1
ATOM 1452 C C . SER A 1 182 ? -6.883 14.783 -7.981 1.00 34.94 182 SER A C 1
ATOM 1454 O O . SER A 1 182 ? -6.135 15.652 -7.534 1.00 34.94 182 SER A O 1
ATOM 1456 N N . ALA A 1 183 ? -6.578 14.048 -9.051 1.00 37.44 183 ALA A N 1
ATOM 1457 C CA . ALA A 1 183 ? -5.402 14.315 -9.862 1.00 37.44 183 ALA A CA 1
ATOM 1458 C C . ALA A 1 183 ? -5.551 15.701 -10.506 1.00 37.44 183 ALA A C 1
ATOM 1460 O O . ALA A 1 183 ? -6.331 15.874 -11.441 1.00 37.44 183 ALA A O 1
ATOM 1461 N N . GLY A 1 184 ? -4.815 16.691 -10.000 1.00 35.31 184 GLY A N 1
ATOM 1462 C CA . GLY A 1 184 ? -4.485 17.875 -10.785 1.00 35.31 184 GLY A CA 1
ATOM 1463 C C . GLY A 1 184 ? -3.577 17.462 -11.944 1.00 35.31 184 GLY A C 1
ATOM 1464 O O . GLY A 1 184 ? -2.750 16.561 -11.791 1.00 35.31 184 GLY A O 1
ATOM 1465 N N . GLU A 1 185 ? -3.764 18.075 -13.110 1.00 32.47 185 GLU A N 1
ATOM 1466 C CA . GLU A 1 185 ? -3.030 17.758 -14.336 1.00 32.47 185 GLU A CA 1
ATOM 1467 C C . GLU A 1 185 ? -1.504 17.716 -14.106 1.00 32.47 185 GLU A C 1
ATOM 1469 O O . GLU A 1 185 ? -0.898 18.691 -13.671 1.00 32.47 185 GLU A O 1
ATOM 1474 N N . GLY A 1 186 ? -0.897 16.559 -14.404 1.00 40.22 186 GLY A N 1
ATOM 1475 C CA . GLY A 1 186 ? 0.520 16.386 -14.742 1.00 40.22 186 GLY A CA 1
ATOM 1476 C C . GLY A 1 186 ? 1.559 17.037 -13.825 1.00 40.22 186 GLY A C 1
ATOM 1477 O O . GLY A 1 186 ? 2.267 17.944 -14.255 1.00 40.22 186 GLY A O 1
ATOM 1478 N N . VAL A 1 187 ? 1.759 16.519 -12.609 1.00 34.69 187 VAL A N 1
ATOM 1479 C CA . VAL A 1 187 ? 2.934 16.896 -11.800 1.00 34.69 187 VAL A CA 1
ATOM 1480 C C . VAL A 1 187 ? 4.124 15.996 -12.148 1.00 34.69 187 VAL A C 1
ATOM 1482 O O . VAL A 1 187 ? 4.372 14.973 -11.511 1.00 34.69 187 VAL A O 1
ATOM 1485 N N . SER A 1 188 ? 4.887 16.383 -13.170 1.00 37.31 188 SER A N 1
ATOM 1486 C CA . SER A 1 188 ? 6.227 15.843 -13.420 1.00 37.31 188 SER A CA 1
ATOM 1487 C C . SER A 1 188 ? 7.215 16.444 -12.418 1.00 37.31 188 SER A C 1
ATOM 1489 O O . SER A 1 188 ? 7.401 17.661 -12.396 1.00 37.31 188 SER A O 1
ATOM 1491 N N . HIS A 1 189 ? 7.865 15.616 -11.601 1.00 41.88 189 HIS A N 1
ATOM 1492 C CA . HIS A 1 189 ? 8.951 16.086 -10.738 1.00 41.88 189 HIS A CA 1
ATOM 1493 C C . HIS A 1 189 ? 10.269 16.079 -11.529 1.00 41.88 189 HIS A C 1
ATOM 1495 O O . HIS A 1 189 ? 10.583 15.058 -12.144 1.00 41.88 189 HIS A O 1
ATOM 1501 N N . PRO A 1 190 ? 11.042 17.183 -11.546 1.00 33.22 190 PRO A N 1
ATOM 1502 C CA . PRO A 1 190 ? 12.335 17.213 -12.219 1.00 33.22 190 PRO A CA 1
ATOM 1503 C C . PRO A 1 190 ? 13.313 16.218 -11.578 1.00 33.22 190 PRO A C 1
ATOM 1505 O O . PRO A 1 190 ? 13.293 16.055 -10.354 1.00 33.22 190 PRO A O 1
ATOM 1508 N N . PRO A 1 191 ? 14.207 15.584 -12.360 1.00 35.97 191 PRO A N 1
ATOM 1509 C CA . PRO A 1 191 ? 15.345 14.886 -11.790 1.00 35.97 191 PRO A CA 1
ATOM 1510 C C . PRO A 1 191 ? 16.172 15.905 -11.003 1.00 35.97 191 PRO A C 1
ATOM 1512 O O . PRO A 1 191 ? 16.616 16.920 -11.545 1.00 35.97 191 PRO A O 1
ATOM 1515 N N . THR A 1 192 ? 16.375 15.654 -9.712 1.00 44.44 192 THR A N 1
ATOM 1516 C CA . THR A 1 192 ? 17.428 16.339 -8.958 1.00 44.44 192 THR A CA 1
ATOM 1517 C C . THR A 1 192 ? 18.755 16.078 -9.667 1.00 44.44 192 THR A C 1
ATOM 1519 O O . THR A 1 192 ? 19.001 14.941 -10.070 1.00 44.44 192 THR A O 1
ATOM 1522 N N . GLU A 1 193 ? 19.564 17.126 -9.857 1.00 34.47 193 GLU A N 1
ATOM 1523 C CA . GLU A 1 193 ? 20.801 17.123 -10.652 1.00 34.47 193 GLU A CA 1
ATOM 1524 C C . GLU A 1 193 ? 21.613 15.816 -10.552 1.00 34.47 193 GLU A C 1
ATOM 1526 O O . GLU A 1 193 ? 21.778 15.264 -9.458 1.00 34.47 193 GLU A O 1
ATOM 1531 N N . PRO A 1 194 ? 22.191 15.328 -11.667 1.00 34.69 194 PRO A N 1
ATOM 1532 C CA . PRO A 1 194 ? 22.980 14.110 -11.649 1.00 34.69 194 PRO A CA 1
ATOM 1533 C C . PRO A 1 194 ? 24.179 14.290 -10.719 1.00 34.69 194 PRO A C 1
ATOM 1535 O O . PRO A 1 194 ? 25.026 15.165 -10.919 1.00 34.69 194 PRO A O 1
ATOM 1538 N N . CYS A 1 195 ? 24.270 13.417 -9.715 1.00 32.03 195 CYS A N 1
ATOM 1539 C CA . CYS A 1 195 ? 25.412 13.318 -8.822 1.00 32.03 195 CYS A CA 1
ATOM 1540 C C . CYS A 1 195 ? 26.664 12.965 -9.645 1.00 32.03 195 CYS A C 1
ATOM 1542 O O . CYS A 1 195 ? 26.992 11.797 -9.872 1.00 32.03 195 CYS A O 1
ATOM 1544 N N . ARG A 1 196 ? 27.393 13.984 -10.117 1.00 32.84 196 ARG A N 1
ATOM 1545 C CA . ARG A 1 196 ? 28.767 13.808 -10.585 1.00 32.84 196 ARG A CA 1
ATOM 1546 C C . ARG A 1 196 ? 29.588 13.356 -9.386 1.00 32.84 196 ARG A C 1
ATOM 1548 O O . ARG A 1 196 ? 29.935 14.154 -8.517 1.00 32.84 196 ARG A O 1
ATOM 1555 N N . ARG A 1 197 ? 29.919 12.062 -9.369 1.00 32.66 197 ARG A N 1
ATOM 1556 C CA . ARG A 1 197 ? 30.971 11.481 -8.532 1.00 32.66 197 ARG A CA 1
ATOM 1557 C C . ARG A 1 197 ? 32.172 12.425 -8.486 1.00 32.66 197 ARG A C 1
ATOM 1559 O O . ARG A 1 197 ? 32.917 12.542 -9.453 1.00 32.66 197 ARG A O 1
ATOM 1566 N N . SER A 1 198 ? 32.405 13.027 -7.330 1.00 28.05 198 SER A N 1
ATOM 1567 C CA . SER A 1 198 ? 33.745 13.412 -6.912 1.00 28.05 198 SER A CA 1
ATOM 1568 C C . SER A 1 198 ? 34.129 12.476 -5.772 1.00 28.05 198 SER A C 1
ATOM 1570 O O . SER A 1 198 ? 33.828 12.715 -4.607 1.00 28.05 198 SER A O 1
ATOM 1572 N N . LEU A 1 199 ? 34.782 11.362 -6.131 1.00 26.91 199 LEU A N 1
ATOM 1573 C CA . LEU A 1 199 ? 35.618 10.626 -5.189 1.00 26.91 199 LEU A CA 1
ATOM 1574 C C . LEU A 1 199 ? 36.690 11.601 -4.687 1.00 26.91 199 LEU A C 1
ATOM 1576 O O . LEU A 1 199 ? 37.692 11.833 -5.362 1.00 26.91 199 LEU A O 1
ATOM 1580 N N . LYS A 1 200 ? 36.498 12.174 -3.500 1.00 26.88 200 LYS A N 1
ATOM 1581 C CA . LYS A 1 200 ? 37.624 12.686 -2.724 1.00 26.88 200 LYS A CA 1
ATOM 1582 C C . LYS A 1 200 ? 38.228 11.506 -1.974 1.00 26.88 200 LYS A C 1
ATOM 1584 O O . LYS A 1 200 ? 37.675 11.027 -0.991 1.00 26.88 200 LYS A O 1
ATOM 1589 N N . LEU A 1 201 ? 39.365 11.041 -2.488 1.00 26.02 201 LEU A N 1
ATOM 1590 C CA . LEU A 1 201 ? 40.352 10.260 -1.749 1.00 26.02 201 LEU A CA 1
ATOM 1591 C C . LEU A 1 201 ? 40.619 10.946 -0.402 1.00 26.02 201 LEU A C 1
ATOM 1593 O O . LEU A 1 201 ? 41.237 12.010 -0.366 1.00 26.02 201 LEU A O 1
ATOM 1597 N N . ILE A 1 202 ? 40.185 10.335 0.698 1.00 28.22 202 ILE A N 1
ATOM 1598 C CA . ILE A 1 202 ? 40.710 10.673 2.020 1.00 28.22 202 ILE A CA 1
ATOM 1599 C C . ILE A 1 202 ? 42.059 9.962 2.125 1.00 28.22 202 ILE A C 1
ATOM 1601 O O . ILE A 1 202 ? 42.143 8.769 2.405 1.00 28.22 202 ILE A O 1
ATOM 1605 N N . LYS A 1 203 ? 43.129 10.697 1.811 1.00 26.41 203 LYS A N 1
ATOM 1606 C CA . LYS A 1 203 ? 44.489 10.330 2.202 1.00 26.41 203 LYS A CA 1
ATOM 1607 C C . LYS A 1 203 ? 44.652 10.614 3.693 1.00 26.41 203 LYS A C 1
ATOM 1609 O O . LYS A 1 203 ? 44.454 11.748 4.112 1.00 26.41 203 LYS A O 1
ATOM 1614 N N . GLY A 1 204 ? 45.137 9.613 4.422 1.00 26.86 204 GLY A N 1
ATOM 1615 C CA . GLY A 1 204 ? 45.903 9.813 5.648 1.00 26.86 204 GLY A CA 1
ATOM 1616 C C . GLY A 1 204 ? 45.181 9.418 6.926 1.00 26.86 204 GLY A C 1
ATOM 1617 O O . GLY A 1 204 ? 44.491 10.235 7.512 1.00 26.86 204 GLY A O 1
ATOM 1618 N N . MET A 1 205 ? 45.440 8.195 7.386 1.00 28.22 205 MET A N 1
ATOM 1619 C CA . MET A 1 205 ? 45.840 7.918 8.767 1.00 28.22 205 MET A CA 1
ATOM 1620 C C . MET A 1 205 ? 46.587 6.580 8.768 1.00 28.22 205 MET A C 1
ATOM 1622 O O . MET A 1 205 ? 46.086 5.563 8.296 1.00 28.22 205 MET A O 1
ATOM 1626 N N . SER A 1 206 ? 47.849 6.651 9.174 1.00 27.19 206 SER A N 1
ATOM 1627 C CA . SER A 1 206 ? 48.775 5.539 9.359 1.00 27.19 206 SER A CA 1
ATOM 1628 C C . SER A 1 206 ? 48.605 4.948 10.757 1.00 27.19 206 SER A C 1
ATOM 1630 O O . SER A 1 206 ? 48.642 5.732 11.703 1.00 27.19 206 SER A O 1
ATOM 1632 N N . TRP A 1 207 ? 48.522 3.613 10.809 1.00 37.22 207 TRP A N 1
ATOM 1633 C CA . TRP A 1 207 ? 48.556 2.694 11.962 1.00 37.22 207 TRP A CA 1
ATOM 1634 C C . TRP A 1 207 ? 47.576 2.959 13.109 1.00 37.22 207 TRP A C 1
ATOM 1636 O O . TRP A 1 207 ? 47.755 3.937 13.863 1.00 37.22 207 TRP A O 1
#

InterPro domains:
  IPR001447 Arylamine N-acetyltransferase [PF00797] (20-167)
  IPR001447 Arylamine N-acetyltransferase [PR01543] (20-43)
  IPR001447 Arylamine N-acetyltransferase [PR01543] (44-67)
  IPR001447 Arylamine N-acetyltransferase [PR01543] (68-90)
  IPR001447 Arylamine N-acetyltransferase [PR01543] (101-126)
  IPR001447 Arylamine N-acetyltransferase [PR01543] (130-150)
  IPR001447 Arylamine N-acetyltransferase [PR01543] (152-171)
  IPR001447 Arylamine N-acetyltransferase [PTHR11786] (2-168)
  IPR038765 Papain-like cysteine peptidase superfamily [SSF54001] (1-167)
  IPR053710 Arylamine N-acetyltransferase domain-containing protein [G3DSA:3.30.2140.20] (1-187)

Organism: Fundulus heteroclitus (NCBI:txid8078)

Radius of gyration: 18.75 Å; chains: 1; bounding box: 69×38×42 Å

pLDDT: mean 81.6, std 23.05, range [26.02, 98.44]